Protein AF-C3YLD2-F1 (afdb_monomer_lite)

Sequence (282 aa):
MAHWKEAFVVLVLVLECRDISACPARCECTEDHVVNCGYQRLTSLPQNIPEDAVNLYLHHNNLQYVPRGAFRNLRRLEGLALTYNRVSQIEPGAFEGLTNLQSLYLGYNLLTNISADVFRGLSNLDFLVLNGNNPLTCNCELLWLRKLVDTAYFSLSSVESTYCTETDEMSEDLFVNMPLTNFTCKPPKILSHTVRLDIMEGDRAALRCEATGDPDPVVMWRTPHGDYITPQSSLKGIKLKESTLIIRRARLPDSGYYTCIAGNSGQNVTVWSYLNVTSWGN

Structure (mmCIF, N/CA/C/O backbone):
data_AF-C3YLD2-F1
#
_entry.id   AF-C3YLD2-F1
#
loop_
_atom_site.group_PDB
_atom_site.id
_atom_site.type_symbol
_atom_site.label_atom_id
_atom_site.label_alt_id
_atom_site.label_comp_id
_atom_site.label_asym_id
_atom_site.label_entity_id
_atom_site.label_seq_id
_atom_site.pdbx_PDB_ins_code
_atom_site.Cartn_x
_atom_site.Cartn_y
_atom_site.Cartn_z
_atom_site.occupancy
_atom_site.B_iso_or_equiv
_atom_site.auth_seq_id
_atom_site.auth_comp_id
_atom_site.auth_asym_id
_atom_site.auth_atom_id
_atom_site.pdbx_PDB_model_num
ATOM 1 N N . MET A 1 1 ? -0.659 -42.962 -79.043 1.00 35.44 1 MET A N 1
ATOM 2 C CA . MET A 1 1 ? 0.388 -42.038 -78.555 1.00 35.44 1 MET A CA 1
ATOM 3 C C . MET A 1 1 ? -0.300 -40.699 -78.313 1.00 35.44 1 MET A C 1
ATOM 5 O O . MET A 1 1 ? -0.546 -39.979 -79.261 1.00 35.44 1 MET A O 1
ATOM 9 N N . ALA A 1 2 ? -1.011 -40.514 -77.201 1.00 34.81 2 ALA A N 1
ATOM 10 C CA . ALA A 1 2 ? -0.487 -40.138 -75.885 1.00 34.81 2 ALA A CA 1
ATOM 11 C C . ALA A 1 2 ? 0.362 -38.854 -75.942 1.00 34.81 2 ALA A C 1
ATOM 13 O O . ALA A 1 2 ? 1.570 -38.932 -76.111 1.00 34.81 2 ALA A O 1
ATOM 14 N N . HIS A 1 3 ? -0.280 -37.698 -75.769 1.00 29.64 3 HIS A N 1
ATOM 15 C CA . HIS A 1 3 ? 0.375 -36.490 -75.270 1.00 29.64 3 HIS A CA 1
ATOM 16 C C . HIS A 1 3 ? -0.526 -35.885 -74.194 1.00 29.64 3 HIS A C 1
ATOM 18 O O . HIS A 1 3 ? -1.598 -35.352 -74.477 1.00 29.64 3 HIS A O 1
ATOM 24 N N . TRP A 1 4 ? -0.113 -36.080 -72.943 1.00 36.56 4 TRP A N 1
ATOM 25 C CA . TRP A 1 4 ? -0.715 -35.465 -71.770 1.00 36.56 4 TRP A CA 1
ATOM 26 C C . TRP A 1 4 ? -0.277 -34.004 -71.669 1.00 36.56 4 TRP A C 1
ATOM 28 O O . TRP A 1 4 ? 0.848 -33.646 -72.011 1.00 36.56 4 TRP A O 1
ATOM 38 N N . LYS A 1 5 ? -1.231 -33.182 -71.234 1.00 36.31 5 LYS A N 1
ATOM 39 C CA . LYS A 1 5 ? -1.111 -31.760 -70.923 1.00 36.31 5 LYS A CA 1
ATOM 40 C C . LYS A 1 5 ? -0.192 -31.565 -69.717 1.00 36.31 5 LYS A C 1
ATOM 42 O O . LYS A 1 5 ? -0.399 -32.230 -68.712 1.00 36.31 5 LYS A O 1
ATOM 47 N N . GLU A 1 6 ? 0.686 -30.574 -69.772 1.00 37.09 6 GLU A N 1
ATOM 48 C CA . GLU A 1 6 ? 1.296 -29.970 -68.584 1.00 37.09 6 GLU A CA 1
ATOM 49 C C . GLU A 1 6 ? 1.004 -28.469 -68.656 1.00 37.09 6 GLU A C 1
ATOM 51 O O . GLU A 1 6 ? 1.531 -27.740 -69.498 1.00 37.09 6 GLU A O 1
ATOM 56 N N . ALA A 1 7 ? 0.046 -28.036 -67.837 1.00 35.12 7 ALA A N 1
ATOM 57 C CA . ALA A 1 7 ? -0.243 -26.636 -67.598 1.00 35.12 7 ALA A CA 1
ATOM 58 C C . ALA A 1 7 ? 0.802 -26.119 -66.608 1.00 35.12 7 ALA A C 1
ATOM 60 O O . ALA A 1 7 ? 0.957 -26.678 -65.526 1.00 35.12 7 ALA A O 1
ATOM 61 N N . PHE A 1 8 ? 1.508 -25.054 -66.982 1.00 39.38 8 PHE A N 1
ATOM 62 C CA . PHE A 1 8 ? 2.413 -24.343 -66.090 1.00 39.38 8 PHE A CA 1
ATOM 63 C C . PHE A 1 8 ? 1.636 -23.846 -64.866 1.00 39.38 8 PHE A C 1
ATOM 65 O O . PHE A 1 8 ? 0.892 -22.868 -64.935 1.00 39.38 8 PHE A O 1
ATOM 72 N N . VAL A 1 9 ? 1.812 -24.530 -63.738 1.00 39.47 9 VAL A N 1
ATOM 73 C CA . VAL A 1 9 ? 1.469 -23.998 -62.423 1.00 39.47 9 VAL A CA 1
ATOM 74 C C . VAL A 1 9 ? 2.460 -22.872 -62.156 1.00 39.47 9 VAL A C 1
ATOM 76 O O . VAL A 1 9 ? 3.633 -23.111 -61.875 1.00 39.47 9 VAL A O 1
ATOM 79 N N . VAL A 1 10 ? 2.001 -21.628 -62.288 1.00 42.03 10 VAL A N 1
ATOM 80 C CA . VAL A 1 10 ? 2.701 -20.482 -61.712 1.00 42.03 10 VAL A CA 1
ATOM 81 C C . VAL A 1 10 ? 2.652 -20.687 -60.205 1.00 42.03 10 VAL A C 1
ATOM 83 O O . VAL A 1 10 ? 1.621 -20.478 -59.569 1.00 42.03 10 VAL A O 1
ATOM 86 N N . LEU A 1 11 ? 3.769 -21.149 -59.649 1.00 40.72 11 LEU A N 1
ATOM 87 C CA . LEU A 1 11 ? 4.028 -21.110 -58.222 1.00 40.72 11 LEU A CA 1
ATOM 88 C C . LEU A 1 11 ? 4.136 -19.624 -57.855 1.00 40.72 11 LEU A C 1
ATOM 90 O O . LEU A 1 11 ? 5.217 -19.037 -57.873 1.00 40.72 11 LEU A O 1
ATOM 94 N N . VAL A 1 12 ? 3.001 -18.974 -57.591 1.00 44.56 12 VAL A N 1
ATOM 95 C CA . VAL A 1 12 ? 3.021 -17.768 -56.770 1.00 44.56 12 VAL A CA 1
ATOM 96 C C . VAL A 1 12 ? 3.509 -18.275 -55.428 1.00 44.56 12 VAL A C 1
ATOM 98 O O . VAL A 1 12 ? 2.776 -18.958 -54.716 1.00 44.56 12 VAL A O 1
ATOM 101 N N . LEU A 1 13 ? 4.787 -18.027 -55.144 1.00 43.19 13 LEU A N 1
ATOM 102 C CA . LEU A 1 13 ? 5.305 -18.062 -53.792 1.00 43.19 13 LEU A CA 1
ATOM 103 C C . LEU A 1 13 ? 4.342 -17.197 -52.986 1.00 43.19 13 LEU A C 1
ATOM 105 O O . LEU A 1 13 ? 4.375 -15.969 -53.066 1.00 43.19 13 LEU A O 1
ATOM 109 N N . VAL A 1 14 ? 3.438 -17.847 -52.254 1.00 46.81 14 VAL A N 1
ATOM 110 C CA . VAL A 1 14 ? 2.936 -17.274 -51.022 1.00 46.81 14 VAL A CA 1
ATOM 111 C C . VAL A 1 14 ? 4.225 -17.023 -50.262 1.00 46.81 14 VAL A C 1
ATOM 113 O O . VAL A 1 14 ? 4.873 -17.962 -49.804 1.00 46.81 14 VAL A O 1
ATOM 116 N N . LEU A 1 15 ? 4.686 -15.772 -50.268 1.00 46.34 15 LEU A N 1
ATOM 117 C CA . LEU A 1 15 ? 5.541 -15.294 -49.206 1.00 46.34 15 LEU A CA 1
ATOM 118 C C . LEU A 1 15 ? 4.730 -15.603 -47.956 1.00 46.34 15 LEU A C 1
ATOM 120 O O . LEU A 1 15 ? 3.792 -14.883 -47.619 1.00 46.34 15 LEU A O 1
ATOM 124 N N . GLU A 1 16 ? 5.019 -16.753 -47.350 1.00 40.62 16 GLU A N 1
ATOM 125 C CA . GLU A 1 16 ? 4.777 -16.976 -45.944 1.00 40.62 16 GLU A CA 1
ATOM 126 C C . GLU A 1 16 ? 5.396 -15.753 -45.291 1.00 40.62 16 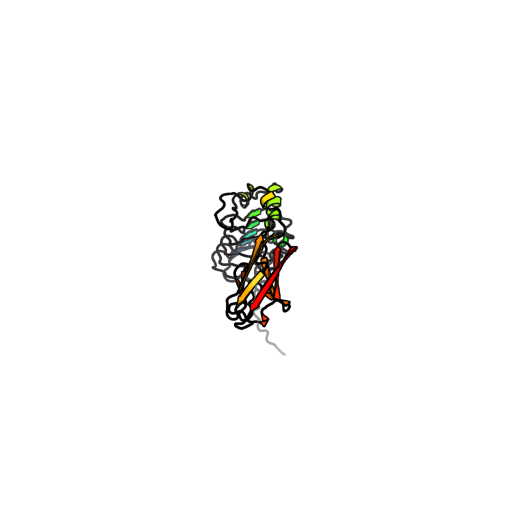GLU A C 1
ATOM 128 O O . GLU A 1 16 ? 6.619 -15.590 -45.254 1.00 40.62 16 GLU A O 1
ATOM 133 N N . CYS A 1 17 ? 4.533 -14.818 -44.908 1.00 48.22 17 CYS A N 1
ATOM 134 C CA . CYS A 1 17 ? 4.918 -13.738 -44.040 1.00 48.22 17 CYS A CA 1
ATOM 135 C C . CYS A 1 17 ? 5.340 -14.459 -42.762 1.00 48.22 17 CYS A C 1
ATOM 137 O O . CYS A 1 17 ? 4.492 -14.875 -41.977 1.00 48.22 17 CYS A O 1
ATOM 139 N N . ARG A 1 18 ? 6.640 -14.756 -42.639 1.00 42.28 18 ARG A N 1
ATOM 140 C CA . ARG A 1 18 ? 7.237 -15.216 -41.391 1.00 42.28 18 ARG A CA 1
ATOM 141 C C . ARG A 1 18 ? 6.773 -14.224 -40.342 1.00 42.28 18 ARG A C 1
ATOM 143 O O . ARG A 1 18 ? 7.039 -13.037 -40.513 1.00 42.28 18 ARG A O 1
ATOM 150 N N . ASP A 1 19 ? 6.045 -14.731 -39.349 1.00 49.53 19 ASP A N 1
ATOM 151 C CA . ASP A 1 19 ? 5.492 -13.994 -38.217 1.00 49.53 19 ASP A CA 1
ATOM 152 C C . ASP A 1 19 ? 6.464 -12.903 -37.751 1.00 49.53 19 ASP A C 1
ATOM 154 O O . ASP A 1 19 ? 7.398 -13.153 -36.990 1.00 49.53 19 ASP A O 1
ATOM 158 N N . ILE A 1 20 ? 6.231 -11.671 -38.206 1.00 51.75 20 ILE A N 1
ATOM 159 C CA . ILE A 1 20 ? 6.555 -10.505 -37.397 1.00 51.75 20 ILE A CA 1
ATOM 160 C C . ILE A 1 20 ? 5.590 -10.647 -36.231 1.00 51.75 20 ILE A C 1
ATOM 162 O O . ILE A 1 20 ? 4.379 -10.595 -36.450 1.00 51.75 20 ILE A O 1
ATOM 166 N N . SER A 1 21 ? 6.119 -10.919 -35.037 1.00 63.00 21 SER A N 1
ATOM 167 C CA . SER A 1 21 ? 5.365 -10.947 -33.785 1.00 63.00 21 SER A CA 1
ATOM 168 C C . SER A 1 21 ? 4.340 -9.814 -33.813 1.00 63.00 21 SER A C 1
ATOM 170 O O . SER A 1 21 ? 4.700 -8.637 -33.844 1.00 63.00 21 SER A O 1
ATOM 172 N N . ALA A 1 22 ? 3.061 -10.174 -33.961 1.00 81.06 22 ALA A N 1
ATOM 173 C CA . ALA A 1 22 ? 2.036 -9.204 -34.317 1.00 81.06 22 ALA A CA 1
ATOM 174 C C . ALA A 1 22 ? 2.009 -8.095 -33.260 1.00 81.06 22 ALA A C 1
ATOM 176 O O . ALA A 1 22 ? 1.681 -8.352 -32.101 1.00 81.06 22 ALA A O 1
ATOM 177 N N . CYS A 1 23 ? 2.388 -6.878 -33.660 1.00 91.00 23 CYS A N 1
ATOM 178 C CA . CYS A 1 23 ? 2.467 -5.748 -32.746 1.00 91.00 23 CYS A CA 1
ATOM 179 C C . CYS A 1 23 ? 1.094 -5.514 -32.090 1.00 91.00 23 CYS A C 1
ATOM 181 O O . CYS A 1 23 ? 0.073 -5.592 -32.790 1.00 91.00 23 CYS A O 1
ATOM 183 N N . PRO A 1 24 ? 1.023 -5.224 -30.777 1.00 94.12 24 PRO A N 1
ATOM 184 C CA . PRO A 1 24 ? -0.255 -5.041 -30.116 1.00 94.12 24 PRO A CA 1
ATOM 185 C C . PRO A 1 24 ? -1.081 -3.927 -30.755 1.00 94.12 24 PRO A C 1
ATOM 187 O O . PRO A 1 24 ? -0.561 -2.905 -31.208 1.00 94.12 24 PRO A O 1
ATOM 190 N N . ALA A 1 25 ? -2.402 -4.091 -30.738 1.00 89.94 25 ALA A N 1
ATOM 191 C CA . ALA A 1 25 ? -3.301 -3.061 -31.235 1.00 89.94 25 ALA A CA 1
ATOM 192 C C . ALA A 1 25 ? -3.073 -1.739 -30.480 1.00 89.94 25 ALA A C 1
ATOM 194 O O . ALA A 1 25 ? -3.081 -1.720 -29.249 1.00 89.94 25 ALA A O 1
ATOM 195 N N . ARG A 1 26 ? -2.955 -0.635 -31.233 1.00 91.25 26 ARG A N 1
ATOM 196 C CA . ARG A 1 26 ? -2.636 0.724 -30.742 1.00 91.25 26 ARG A CA 1
ATOM 197 C C . ARG A 1 26 ? -1.188 0.931 -30.299 1.00 91.25 26 ARG A C 1
ATOM 199 O O . ARG A 1 26 ? -0.887 1.994 -29.775 1.00 91.25 26 ARG A O 1
ATOM 206 N N . CYS A 1 27 ? -0.306 -0.035 -30.514 1.00 95.81 27 CYS A N 1
ATOM 207 C CA . CYS A 1 27 ? 1.116 0.131 -30.260 1.00 95.81 27 CYS A CA 1
ATOM 208 C C . CYS A 1 27 ? 1.899 0.234 -31.568 1.00 95.81 27 CYS A C 1
ATOM 210 O O . CYS A 1 27 ? 1.434 -0.173 -32.632 1.00 95.81 27 CYS A O 1
ATOM 212 N N . GLU A 1 28 ? 3.098 0.784 -31.459 1.00 95.44 28 GLU A N 1
ATOM 213 C CA . GLU A 1 28 ? 4.096 0.845 -32.515 1.00 95.44 28 GLU A CA 1
ATOM 214 C C . GLU A 1 28 ? 5.288 -0.018 -32.105 1.00 95.44 28 GLU A C 1
ATOM 216 O O . GLU A 1 28 ? 5.783 0.101 -30.983 1.00 95.44 28 GLU A O 1
ATOM 221 N N . CYS A 1 29 ? 5.725 -0.905 -32.995 1.00 95.25 29 CYS A N 1
ATOM 222 C CA . CYS A 1 29 ? 6.845 -1.806 -32.754 1.00 95.25 29 CYS A CA 1
ATOM 223 C C . CYS A 1 29 ? 7.955 -1.513 -33.761 1.00 95.25 29 CYS A C 1
ATOM 225 O O . CYS A 1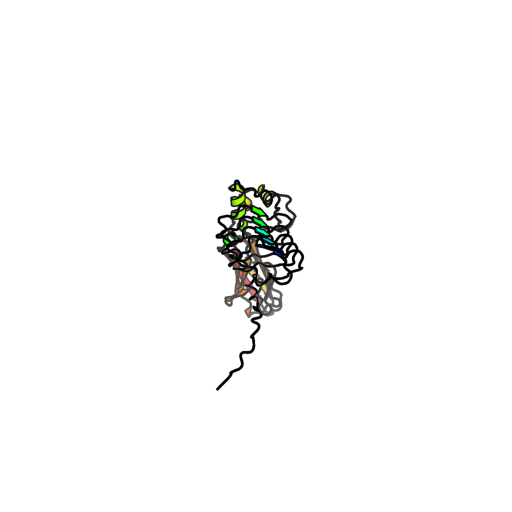 29 ? 7.674 -1.362 -34.951 1.00 95.25 29 CYS A O 1
ATOM 227 N N . THR A 1 30 ? 9.198 -1.437 -33.292 1.00 93.88 30 THR A N 1
ATOM 228 C CA . THR A 1 30 ? 10.371 -1.169 -34.136 1.00 93.88 30 THR A CA 1
ATOM 229 C C . THR A 1 30 ? 11.226 -2.421 -34.329 1.00 93.88 30 THR A C 1
ATOM 231 O O . THR A 1 30 ? 11.103 -3.393 -33.583 1.00 93.88 30 THR A O 1
ATOM 234 N N . GLU A 1 31 ? 12.122 -2.388 -35.319 1.00 88.81 31 GLU A N 1
ATOM 235 C CA . GLU A 1 31 ? 13.092 -3.467 -35.571 1.00 88.81 31 GLU A CA 1
ATOM 236 C C . GLU A 1 31 ? 14.066 -3.671 -34.397 1.00 88.81 31 GLU A C 1
ATOM 238 O O . GLU A 1 31 ? 14.512 -4.789 -34.159 1.00 88.81 31 GLU A O 1
ATOM 243 N N . ASP A 1 32 ? 14.313 -2.627 -33.600 1.00 92.44 32 ASP A N 1
ATOM 244 C CA . ASP A 1 32 ? 15.141 -2.674 -32.385 1.00 92.44 32 ASP A CA 1
ATOM 245 C C . ASP A 1 32 ? 14.400 -3.265 -31.166 1.00 92.44 32 ASP A C 1
ATOM 247 O O . ASP A 1 32 ? 14.795 -3.053 -30.017 1.00 92.44 32 ASP A O 1
ATOM 251 N N . HIS A 1 33 ? 13.298 -3.987 -31.396 1.00 94.81 33 HIS A N 1
ATOM 252 C CA . HIS A 1 33 ? 12.477 -4.627 -30.365 1.00 94.81 33 HIS A CA 1
ATOM 253 C C . HIS A 1 33 ? 11.924 -3.645 -29.313 1.00 94.81 33 HIS A C 1
ATOM 255 O O . HIS A 1 33 ? 11.730 -3.996 -28.142 1.00 94.81 33 HIS A O 1
ATOM 261 N N . VAL A 1 34 ? 11.661 -2.401 -29.721 1.00 97.06 34 VAL A N 1
ATOM 262 C CA . VAL A 1 34 ? 10.963 -1.405 -28.901 1.00 97.06 34 VAL A CA 1
ATOM 263 C C . VAL A 1 34 ? 9.468 -1.511 -29.167 1.00 97.06 34 VAL A C 1
ATOM 265 O O . VAL A 1 34 ? 9.040 -1.489 -30.317 1.00 97.06 34 VAL A O 1
ATOM 268 N N . VAL A 1 35 ? 8.670 -1.578 -28.102 1.00 97.56 35 VAL A N 1
ATOM 269 C CA . VAL A 1 35 ? 7.206 -1.588 -28.157 1.00 97.56 35 VAL A CA 1
ATOM 270 C C . VAL A 1 35 ? 6.683 -0.324 -27.483 1.00 97.56 35 VAL A C 1
ATOM 272 O O . VAL A 1 35 ? 6.726 -0.186 -26.259 1.00 97.56 35 VAL A O 1
ATOM 275 N N . ASN A 1 36 ? 6.176 0.614 -28.281 1.00 98.00 36 ASN A N 1
ATOM 276 C CA . ASN A 1 36 ? 5.618 1.869 -27.804 1.00 98.00 36 ASN A CA 1
ATOM 277 C C . ASN A 1 36 ? 4.086 1.853 -27.819 1.00 98.00 36 ASN A C 1
ATOM 279 O O . ASN A 1 36 ? 3.448 1.882 -28.866 1.00 98.00 36 ASN A O 1
ATOM 283 N N . CYS A 1 37 ? 3.499 1.854 -26.630 1.00 97.62 37 CYS A N 1
ATOM 284 C CA . CYS A 1 37 ? 2.064 1.900 -26.370 1.00 97.62 37 CYS A CA 1
ATOM 285 C C . CYS A 1 37 ? 1.673 3.170 -25.585 1.00 97.62 37 CYS A C 1
ATOM 287 O O . CYS A 1 37 ? 0.654 3.188 -24.883 1.00 97.62 37 CYS A O 1
ATOM 289 N N . GLY A 1 38 ? 2.499 4.219 -25.634 1.00 97.62 38 GLY A N 1
ATOM 290 C CA . GLY A 1 38 ? 2.275 5.464 -24.905 1.00 97.62 38 GLY A CA 1
ATOM 291 C C . GLY A 1 38 ? 1.134 6.310 -25.479 1.00 97.62 38 GLY A C 1
ATOM 292 O O . GLY A 1 38 ? 0.861 6.271 -26.677 1.00 97.62 38 GLY A O 1
ATOM 293 N N . TYR A 1 39 ? 0.466 7.096 -24.626 1.00 97.94 39 TYR A N 1
ATOM 294 C CA . TYR A 1 39 ? -0.603 8.039 -25.017 1.00 97.94 39 TYR A CA 1
ATOM 295 C C . TYR A 1 39 ? -1.849 7.407 -25.675 1.00 97.94 39 TYR A C 1
ATOM 297 O O . TYR A 1 39 ? -2.639 8.091 -26.328 1.00 97.94 39 TYR A O 1
ATOM 305 N N . GLN A 1 40 ? -2.089 6.114 -25.455 1.00 97.25 40 GLN A N 1
ATOM 306 C CA . GLN A 1 40 ? -3.162 5.347 -26.107 1.00 97.25 40 GLN A CA 1
ATOM 307 C C . GLN A 1 40 ? -4.472 5.279 -25.303 1.00 97.25 40 GLN A C 1
ATOM 309 O O . GLN A 1 40 ? -5.432 4.612 -25.708 1.00 97.25 40 GLN A O 1
ATOM 314 N N . ARG A 1 41 ? -4.531 5.971 -24.154 1.00 97.12 41 ARG A N 1
ATOM 315 C CA . ARG A 1 41 ? -5.658 5.963 -23.197 1.00 97.12 41 ARG A CA 1
ATOM 316 C C . ARG A 1 41 ? -6.023 4.553 -22.714 1.00 97.12 41 ARG A C 1
ATOM 318 O O . ARG A 1 41 ? -7.190 4.287 -22.420 1.00 97.12 41 ARG A O 1
ATOM 325 N N . LEU A 1 42 ? -5.045 3.652 -22.649 1.00 97.31 42 LEU A N 1
ATOM 326 C CA . LEU A 1 42 ? -5.255 2.261 -22.249 1.00 97.31 42 LEU A CA 1
ATOM 327 C C . LEU A 1 42 ? -5.735 2.183 -20.801 1.00 97.31 42 LEU A C 1
ATOM 329 O O . LEU A 1 42 ? -5.174 2.832 -19.925 1.00 97.31 42 LEU A O 1
ATOM 333 N N . THR A 1 43 ? -6.759 1.372 -20.550 1.00 96.94 43 THR A N 1
ATOM 334 C CA . THR A 1 43 ? -7.265 1.061 -19.201 1.00 96.94 43 THR A CA 1
ATOM 335 C C . THR A 1 43 ? -6.827 -0.321 -18.714 1.00 96.94 43 THR A C 1
ATOM 337 O O . THR A 1 43 ? -7.001 -0.643 -17.542 1.00 96.94 43 THR A O 1
ATOM 340 N N . SER A 1 44 ? -6.243 -1.126 -19.603 1.00 96.31 44 SER A N 1
ATOM 341 C CA . SER A 1 44 ? -5.671 -2.446 -19.338 1.00 96.31 44 SER A CA 1
ATOM 342 C C . SER A 1 44 ? -4.389 -2.634 -20.148 1.00 96.31 44 SER A C 1
ATOM 344 O O . SER A 1 44 ? -4.193 -1.962 -21.163 1.00 96.31 44 SER A O 1
ATOM 346 N N . LEU A 1 45 ? -3.533 -3.563 -19.721 1.00 96.12 45 LEU A N 1
ATOM 347 C CA . LEU A 1 45 ? -2.322 -3.916 -20.463 1.00 96.12 45 LEU A CA 1
ATOM 348 C C . LEU A 1 45 ? -2.672 -4.437 -21.873 1.00 96.12 45 LEU A C 1
ATOM 350 O O . LEU A 1 45 ? -3.672 -5.150 -22.020 1.00 96.12 45 LEU A O 1
ATOM 354 N N . PRO A 1 46 ? -1.887 -4.083 -22.907 1.00 94.19 46 PRO A N 1
ATOM 355 C CA . PRO A 1 46 ? -2.099 -4.587 -24.257 1.00 94.19 46 PRO A CA 1
ATOM 356 C C . PRO A 1 46 ? -1.799 -6.090 -24.327 1.00 94.19 46 PRO A C 1
ATOM 358 O O . PRO A 1 46 ? -0.905 -6.595 -23.651 1.00 94.19 46 PRO A O 1
ATOM 361 N N . GLN A 1 47 ? -2.563 -6.813 -25.146 1.00 91.00 47 GLN A N 1
ATOM 362 C CA . GLN A 1 47 ? -2.341 -8.239 -25.396 1.00 91.00 47 GLN A CA 1
ATOM 363 C C . GLN A 1 47 ? -1.302 -8.440 -26.503 1.00 91.00 47 GLN A C 1
ATOM 365 O O . GLN A 1 47 ? -1.119 -7.559 -27.339 1.00 91.00 47 GLN A O 1
ATOM 370 N N . ASN A 1 48 ? -0.681 -9.621 -26.538 1.00 90.44 48 ASN A N 1
ATOM 371 C CA . ASN A 1 48 ? 0.269 -10.033 -27.581 1.00 90.44 48 ASN A CA 1
ATOM 372 C C . ASN A 1 48 ? 1.511 -9.135 -27.686 1.00 90.44 48 ASN A C 1
ATOM 374 O O . ASN A 1 48 ? 1.973 -8.829 -28.780 1.00 90.44 48 ASN A O 1
ATOM 378 N N . ILE A 1 49 ? 2.058 -8.700 -26.548 1.00 94.31 49 ILE A N 1
ATOM 379 C CA . ILE A 1 49 ? 3.357 -8.019 -26.531 1.00 94.31 49 ILE A CA 1
ATOM 380 C C . ILE A 1 49 ? 4.426 -9.019 -27.015 1.00 94.31 49 ILE A C 1
ATOM 382 O O . ILE A 1 49 ? 4.485 -10.119 -26.459 1.00 94.31 49 ILE A O 1
ATOM 386 N N . PRO A 1 50 ? 5.254 -8.670 -28.018 1.00 94.56 50 PRO A N 1
ATOM 387 C CA . PRO A 1 50 ? 6.332 -9.527 -28.501 1.00 94.56 50 PRO A CA 1
ATOM 388 C C . PRO A 1 50 ? 7.268 -9.986 -27.373 1.00 94.56 50 PRO A C 1
ATOM 390 O O . PRO A 1 50 ? 7.752 -9.165 -26.597 1.00 94.56 50 PRO A O 1
ATOM 393 N N . GLU A 1 51 ? 7.530 -11.294 -27.264 1.00 94.31 51 GLU A N 1
ATOM 394 C CA . GLU A 1 51 ? 8.362 -11.864 -26.183 1.00 94.31 51 GLU A CA 1
ATOM 395 C C . GLU A 1 51 ? 9.841 -11.456 -26.271 1.00 94.31 51 GLU A C 1
ATOM 397 O O . GLU A 1 51 ? 10.579 -11.522 -25.284 1.00 94.31 51 GLU A O 1
ATOM 402 N N . ASP A 1 52 ? 10.274 -11.026 -27.454 1.00 94.50 52 ASP A N 1
ATOM 403 C CA . ASP A 1 52 ? 11.608 -10.518 -27.742 1.00 94.50 52 ASP A CA 1
ATOM 404 C C . ASP A 1 52 ? 11.773 -9.018 -27.461 1.00 94.50 52 ASP A C 1
ATOM 406 O O . ASP A 1 52 ? 12.879 -8.508 -27.634 1.00 94.50 52 ASP A O 1
ATOM 410 N N . ALA A 1 53 ? 10.718 -8.335 -26.996 1.00 96.75 53 ALA A N 1
ATOM 411 C CA . ALA A 1 53 ? 10.760 -6.922 -26.640 1.00 96.75 53 ALA A CA 1
ATOM 412 C C . ALA A 1 53 ? 11.874 -6.615 -25.624 1.00 96.75 53 ALA A C 1
ATOM 414 O O . ALA A 1 53 ? 11.990 -7.263 -24.580 1.00 96.75 53 ALA A O 1
ATOM 415 N N . VAL A 1 54 ? 12.655 -5.577 -25.927 1.00 98.00 54 VAL A N 1
ATOM 416 C CA . VAL A 1 54 ? 13.741 -5.062 -25.079 1.00 98.00 54 VAL A CA 1
ATOM 417 C C . VAL A 1 54 ? 13.268 -3.846 -24.285 1.00 98.00 54 VAL A C 1
ATOM 419 O O . VAL A 1 54 ? 13.559 -3.733 -23.096 1.00 98.00 54 VAL A O 1
ATOM 422 N N . ASN A 1 55 ? 12.471 -2.970 -24.903 1.00 98.56 55 ASN A N 1
ATOM 423 C CA . ASN A 1 55 ? 11.893 -1.799 -24.244 1.00 98.56 55 ASN A CA 1
ATOM 424 C C . ASN A 1 55 ? 10.380 -1.754 -24.439 1.00 98.56 55 ASN A C 1
ATOM 426 O O . ASN A 1 55 ? 9.896 -1.819 -25.568 1.00 98.56 55 ASN A O 1
ATOM 430 N N . LEU A 1 56 ? 9.639 -1.593 -23.344 1.00 98.50 56 LEU A N 1
ATOM 431 C CA . LEU A 1 56 ? 8.184 -1.481 -23.352 1.00 98.50 56 LEU A CA 1
ATOM 432 C C . LEU A 1 56 ? 7.748 -0.155 -22.730 1.00 98.50 56 LEU A C 1
ATOM 434 O O . LEU A 1 56 ? 7.932 0.096 -21.535 1.00 98.50 56 LEU A O 1
ATOM 438 N N . TYR A 1 57 ? 7.110 0.681 -23.541 1.00 98.62 57 TYR A N 1
ATOM 439 C CA . TYR A 1 57 ? 6.615 1.984 -23.127 1.00 98.62 57 TYR A CA 1
ATOM 440 C C . TYR A 1 57 ? 5.090 1.976 -23.009 1.00 98.62 57 TYR A C 1
ATOM 442 O O . TYR A 1 57 ? 4.373 1.918 -23.999 1.00 98.62 57 TYR A O 1
ATOM 450 N N . LEU A 1 58 ? 4.587 2.073 -21.781 1.00 98.38 58 LEU A N 1
ATOM 451 C CA . LEU A 1 58 ? 3.162 2.136 -21.433 1.00 98.38 58 LEU A CA 1
ATOM 452 C C . LEU A 1 58 ? 2.791 3.473 -20.765 1.00 98.38 58 LEU A C 1
ATOM 454 O O . LEU A 1 58 ? 1.754 3.577 -20.104 1.00 98.38 58 LEU A O 1
ATOM 458 N N . HIS A 1 59 ? 3.627 4.498 -20.926 1.00 98.31 59 HIS A N 1
ATOM 459 C CA . HIS A 1 59 ? 3.474 5.792 -20.266 1.00 98.31 59 HIS A CA 1
ATOM 460 C C . HIS A 1 59 ? 2.257 6.595 -20.758 1.00 98.31 59 HIS A C 1
ATOM 462 O O . HIS A 1 59 ? 1.780 6.405 -21.877 1.00 98.31 59 HIS A O 1
ATOM 468 N N . HIS A 1 60 ? 1.776 7.537 -19.944 1.00 98.44 60 HIS A N 1
ATOM 469 C CA . HIS A 1 60 ? 0.654 8.424 -20.292 1.00 98.44 60 HIS A CA 1
ATOM 470 C C . HIS A 1 60 ? -0.620 7.659 -20.707 1.00 98.44 60 HIS A C 1
ATOM 472 O O . HIS A 1 60 ? -1.248 7.941 -21.731 1.00 98.44 60 HIS A O 1
ATOM 478 N N . ASN A 1 61 ? -1.009 6.675 -19.897 1.00 98.56 61 ASN A N 1
ATOM 479 C CA . ASN A 1 61 ? -2.224 5.876 -20.069 1.00 98.56 61 ASN A CA 1
ATOM 480 C C . ASN A 1 61 ? -3.117 5.968 -18.809 1.00 98.56 61 ASN A C 1
ATOM 482 O O . ASN A 1 61 ? -2.914 6.808 -17.937 1.00 98.56 61 ASN A O 1
ATOM 486 N N . ASN A 1 62 ? -4.167 5.147 -18.730 1.00 98.06 62 ASN A N 1
ATOM 487 C CA . ASN A 1 62 ? -5.131 5.111 -17.624 1.00 98.06 62 ASN A CA 1
ATOM 488 C C . ASN A 1 62 ? -5.101 3.760 -16.886 1.00 98.06 62 ASN A C 1
ATOM 490 O O . ASN A 1 62 ? -6.137 3.304 -16.390 1.00 98.06 62 ASN A O 1
ATOM 494 N N . LEU A 1 63 ? -3.944 3.094 -16.845 1.00 98.06 63 LEU A N 1
ATOM 495 C CA . LEU A 1 63 ? -3.784 1.816 -16.151 1.00 98.06 63 LEU A CA 1
ATOM 496 C C . LEU A 1 63 ? -3.953 2.021 -14.644 1.00 98.06 63 LEU A C 1
ATOM 498 O O . LEU A 1 63 ? -3.379 2.956 -14.095 1.00 98.06 63 LEU A O 1
ATOM 502 N N . GLN A 1 64 ? -4.734 1.159 -13.989 1.00 97.31 64 GLN A N 1
ATOM 503 C CA . GLN A 1 64 ? -5.040 1.265 -12.551 1.00 97.31 64 GLN A CA 1
ATOM 504 C C . GLN A 1 64 ? -4.371 0.182 -11.702 1.00 97.31 64 GLN A C 1
ATOM 506 O O . GLN A 1 64 ? -4.101 0.397 -10.524 1.00 97.31 64 GLN A O 1
ATOM 511 N N . TYR A 1 65 ? -4.090 -0.974 -12.296 1.00 96.81 65 TYR A N 1
ATOM 512 C CA . TYR A 1 65 ? -3.498 -2.111 -11.608 1.00 96.81 65 TYR A CA 1
ATOM 513 C C . TYR A 1 65 ? -2.530 -2.842 -12.536 1.00 96.81 65 TYR A C 1
ATOM 515 O O . TYR A 1 65 ? -2.732 -2.871 -13.754 1.00 96.81 65 TYR A O 1
ATOM 523 N N . VAL A 1 66 ? -1.496 -3.452 -11.959 1.00 97.38 66 VAL A N 1
ATOM 524 C CA . VAL A 1 66 ? -0.600 -4.374 -12.668 1.00 97.38 66 VAL A CA 1
ATOM 525 C C . VAL A 1 66 ? -0.749 -5.762 -12.037 1.00 97.38 66 VAL A C 1
ATOM 527 O O . VAL A 1 66 ? -0.340 -5.946 -10.887 1.00 97.38 66 VAL A O 1
ATOM 530 N N . PRO A 1 67 ? -1.368 -6.726 -12.744 1.00 96.69 67 PRO A N 1
ATOM 531 C CA . PRO A 1 67 ? -1.654 -8.043 -12.187 1.00 96.69 67 PRO A CA 1
ATOM 532 C C . PRO A 1 67 ? -0.401 -8.920 -12.111 1.00 96.69 67 PRO A C 1
ATOM 534 O O . PRO A 1 67 ? 0.592 -8.697 -12.811 1.00 96.69 67 PRO A O 1
ATOM 537 N N . ARG A 1 68 ? -0.465 -9.977 -11.299 1.00 96.19 68 ARG A N 1
ATOM 538 C CA . ARG A 1 68 ? 0.587 -10.989 -11.213 1.00 96.19 68 ARG A CA 1
ATOM 539 C C . ARG A 1 68 ? 0.885 -11.598 -12.586 1.00 96.19 68 ARG A C 1
ATOM 541 O O . ARG A 1 68 ? -0.020 -11.974 -13.325 1.00 96.19 68 ARG A O 1
ATOM 548 N N . GLY A 1 69 ? 2.171 -11.741 -12.907 1.00 93.88 69 GLY A N 1
ATOM 549 C CA . GLY A 1 69 ? 2.623 -12.324 -14.169 1.00 93.88 69 GLY A CA 1
ATOM 550 C C . GLY A 1 69 ? 2.324 -11.479 -15.412 1.00 93.88 69 GLY A C 1
ATOM 551 O O . GLY A 1 69 ? 2.454 -12.004 -16.516 1.00 93.88 69 GLY A O 1
ATOM 552 N N . ALA A 1 70 ? 1.963 -10.199 -15.251 1.00 96.00 70 ALA A N 1
ATOM 553 C CA . ALA A 1 70 ? 1.662 -9.260 -16.336 1.00 96.00 70 ALA A CA 1
ATOM 554 C C . ALA A 1 70 ? 2.690 -9.269 -17.478 1.00 96.00 70 ALA A C 1
ATOM 556 O O . ALA A 1 70 ? 2.320 -9.134 -18.641 1.00 96.00 70 ALA A O 1
ATOM 557 N N . PHE A 1 71 ? 3.969 -9.446 -17.142 1.00 95.94 71 PHE A N 1
ATOM 558 C CA . PHE A 1 71 ? 5.081 -9.370 -18.090 1.00 95.94 71 PHE A CA 1
ATOM 559 C C . PHE A 1 71 ? 5.933 -10.647 -18.119 1.00 95.94 71 PHE A C 1
ATOM 561 O O . PHE A 1 71 ? 7.067 -10.629 -18.586 1.00 95.94 71 PHE A O 1
ATOM 568 N N . ARG A 1 72 ? 5.402 -11.775 -17.625 1.00 93.25 72 ARG A N 1
ATOM 569 C CA . ARG A 1 72 ? 6.187 -12.981 -17.299 1.00 93.25 72 ARG A CA 1
ATOM 570 C C . ARG A 1 72 ? 7.024 -13.556 -18.445 1.00 93.25 72 ARG A C 1
ATOM 572 O O . ARG A 1 72 ? 8.063 -14.175 -18.203 1.00 93.25 72 ARG A O 1
ATOM 579 N N . ASN A 1 73 ? 6.568 -13.372 -19.680 1.00 92.75 73 ASN A N 1
ATOM 580 C CA . ASN A 1 73 ? 7.233 -13.911 -20.862 1.00 92.75 73 ASN A CA 1
ATOM 581 C C . ASN A 1 73 ? 8.284 -12.962 -21.459 1.00 92.75 73 ASN A C 1
ATOM 583 O O . ASN A 1 73 ? 9.096 -13.407 -22.264 1.00 92.75 73 ASN A O 1
ATOM 587 N N . LEU A 1 74 ? 8.336 -11.693 -21.038 1.00 95.81 74 LEU A N 1
ATOM 588 C CA . LEU A 1 74 ? 9.232 -10.674 -21.599 1.00 95.81 74 LEU A CA 1
ATOM 589 C C . LEU A 1 74 ? 10.640 -10.767 -20.986 1.00 95.81 74 LEU A C 1
ATOM 591 O O . LEU A 1 74 ? 11.156 -9.830 -20.387 1.00 95.81 74 LEU A O 1
ATOM 595 N N . ARG A 1 75 ? 11.280 -11.934 -21.088 1.00 94.81 75 ARG A N 1
ATOM 596 C CA . ARG A 1 75 ? 12.548 -12.229 -20.389 1.00 94.81 75 ARG A CA 1
ATOM 597 C C . ARG A 1 75 ? 13.736 -11.406 -20.889 1.00 94.81 75 ARG A C 1
ATOM 599 O O . ARG A 1 75 ? 14.755 -11.339 -20.206 1.00 94.81 75 ARG A O 1
ATOM 606 N N . ARG A 1 76 ? 13.633 -10.822 -22.086 1.00 96.69 76 ARG A N 1
ATOM 607 C CA . ARG A 1 76 ? 14.645 -9.932 -22.680 1.00 96.69 76 ARG A CA 1
ATOM 608 C C . ARG A 1 76 ? 14.432 -8.461 -22.327 1.00 96.69 76 ARG A C 1
ATOM 610 O O . ARG A 1 76 ? 15.255 -7.647 -22.718 1.00 96.69 76 ARG A O 1
ATOM 617 N N . LEU A 1 77 ? 13.356 -8.134 -21.613 1.00 98.12 77 LEU A N 1
ATOM 618 C CA . LEU A 1 77 ? 13.010 -6.756 -21.309 1.00 98.12 77 LEU A CA 1
ATOM 619 C C . LEU A 1 77 ? 14.067 -6.131 -20.394 1.00 98.12 77 LEU A C 1
ATOM 621 O O . LEU A 1 77 ? 14.336 -6.650 -19.313 1.00 98.12 77 LEU A O 1
ATOM 625 N N . GLU A 1 78 ? 14.619 -5.007 -20.834 1.00 98.12 78 GLU A N 1
ATOM 626 C CA . GLU A 1 78 ? 15.613 -4.199 -20.125 1.00 98.12 78 GLU A CA 1
ATOM 627 C C . GLU A 1 78 ? 14.977 -2.915 -19.576 1.00 98.12 78 GLU A C 1
ATOM 629 O O . GLU A 1 78 ? 15.298 -2.492 -18.464 1.00 98.12 78 GLU A O 1
ATOM 634 N N . GLY A 1 79 ? 14.021 -2.330 -20.307 1.00 98.19 79 GLY A N 1
ATOM 635 C CA . GLY A 1 79 ? 13.320 -1.107 -19.914 1.00 98.19 79 GLY A CA 1
ATOM 636 C C . GLY A 1 79 ? 11.799 -1.255 -19.894 1.00 98.19 79 GLY A C 1
ATOM 637 O O . GLY A 1 79 ? 11.185 -1.678 -20.875 1.00 98.19 79 GLY A O 1
ATOM 638 N N . LEU A 1 80 ? 11.169 -0.838 -18.792 1.00 98.38 80 LEU A N 1
ATOM 639 C CA . LEU A 1 80 ? 9.713 -0.789 -18.645 1.00 98.38 80 LEU A CA 1
ATOM 640 C C . LEU A 1 80 ? 9.265 0.574 -18.114 1.00 98.38 80 LEU A C 1
ATOM 642 O O . LEU A 1 80 ? 9.573 0.937 -16.977 1.00 98.38 80 LEU A O 1
ATOM 646 N N . ALA A 1 81 ? 8.486 1.314 -18.908 1.00 98.31 81 ALA A N 1
ATOM 647 C CA . ALA A 1 81 ? 7.934 2.600 -18.490 1.00 98.31 81 ALA A CA 1
ATOM 648 C C . ALA A 1 81 ? 6.420 2.550 -18.278 1.00 98.31 81 ALA A C 1
ATOM 650 O O . ALA A 1 81 ? 5.655 2.364 -19.221 1.00 98.31 81 ALA A O 1
ATOM 651 N N . LEU A 1 82 ? 5.991 2.807 -17.047 1.00 97.81 82 LEU A N 1
ATOM 652 C CA . LEU A 1 82 ? 4.595 2.915 -16.614 1.00 97.81 82 LEU A CA 1
ATOM 653 C C . LEU A 1 82 ? 4.278 4.318 -16.063 1.00 97.81 82 LEU A C 1
ATOM 655 O O . LEU A 1 82 ? 3.242 4.517 -15.427 1.00 97.81 82 LEU A O 1
ATOM 659 N N . THR A 1 83 ? 5.145 5.302 -16.313 1.00 96.38 83 THR A N 1
ATOM 660 C CA . THR A 1 83 ? 4.999 6.679 -15.824 1.00 96.38 83 THR A CA 1
ATOM 661 C C . THR A 1 83 ? 3.708 7.338 -16.314 1.00 96.38 83 THR A C 1
ATOM 663 O O . THR A 1 83 ? 3.267 7.072 -17.433 1.00 96.38 83 THR A O 1
ATOM 666 N N . TYR A 1 84 ? 3.122 8.240 -15.525 1.00 96.88 84 TYR A N 1
ATOM 667 C CA . TYR A 1 84 ? 1.888 8.958 -15.884 1.00 96.88 84 TYR A CA 1
ATOM 668 C C . TYR A 1 84 ? 0.728 8.000 -16.184 1.00 96.88 84 TYR A C 1
ATOM 670 O O . TYR A 1 84 ? 0.079 8.076 -17.228 1.00 96.88 84 TYR A O 1
ATOM 678 N N . ASN A 1 85 ? 0.491 7.070 -15.267 1.00 98.06 85 ASN A N 1
ATOM 679 C CA . ASN A 1 85 ? -0.695 6.223 -15.256 1.00 98.06 85 ASN A CA 1
ATOM 680 C C . ASN A 1 85 ? -1.523 6.527 -13.998 1.00 98.06 85 ASN A C 1
ATOM 682 O O . ASN A 1 85 ? -1.404 7.590 -13.391 1.00 98.06 85 ASN A O 1
ATOM 686 N N . ARG A 1 86 ? -2.435 5.628 -13.628 1.00 97.31 86 ARG A N 1
ATOM 687 C CA . ARG A 1 86 ? -3.241 5.713 -12.404 1.00 97.31 86 ARG A CA 1
ATOM 688 C C . ARG A 1 86 ? -3.033 4.474 -11.541 1.00 97.31 86 ARG A C 1
ATOM 690 O O . ARG A 1 86 ? -3.962 4.053 -10.856 1.00 97.31 86 ARG A O 1
ATOM 697 N N . VAL A 1 87 ? -1.853 3.854 -11.632 1.00 97.62 87 VAL A N 1
ATOM 698 C CA . VAL A 1 87 ? -1.585 2.579 -10.970 1.00 97.62 87 VAL A CA 1
ATOM 699 C C . VAL A 1 87 ? -1.590 2.815 -9.469 1.00 97.62 87 VAL A C 1
ATOM 701 O O . VAL A 1 87 ? -0.744 3.546 -8.965 1.00 97.62 87 VAL A O 1
ATOM 704 N N . SER A 1 88 ? -2.544 2.213 -8.766 1.00 95.62 88 SER A N 1
ATOM 705 C CA . SER A 1 88 ? -2.628 2.258 -7.303 1.00 95.62 88 SER A CA 1
ATOM 706 C C . SER A 1 88 ? -2.148 0.968 -6.647 1.00 95.62 88 SER A C 1
ATOM 708 O O . SER A 1 88 ? -1.796 0.973 -5.471 1.00 95.62 88 SER A O 1
ATOM 710 N N . GLN A 1 89 ? -2.095 -0.131 -7.405 1.00 94.88 89 GLN A N 1
ATOM 711 C CA . GLN A 1 89 ? -1.677 -1.434 -6.905 1.00 94.88 89 GLN A CA 1
ATOM 712 C C . GLN A 1 89 ? -0.875 -2.217 -7.950 1.00 94.88 89 GLN A C 1
ATOM 714 O O . GLN A 1 89 ? -1.253 -2.310 -9.121 1.00 94.88 89 GLN A O 1
ATOM 719 N N . ILE A 1 90 ? 0.215 -2.831 -7.496 1.00 96.81 90 ILE A N 1
ATOM 720 C CA . ILE A 1 90 ? 1.006 -3.805 -8.249 1.00 96.81 90 ILE A CA 1
ATOM 721 C C . ILE A 1 90 ? 1.002 -5.094 -7.434 1.00 96.81 90 ILE A C 1
ATOM 723 O O . ILE A 1 90 ? 1.401 -5.094 -6.269 1.00 96.81 90 ILE A O 1
ATOM 727 N N . GLU A 1 91 ? 0.513 -6.186 -8.014 1.00 95.38 91 GLU A N 1
ATOM 728 C CA . GLU A 1 91 ? 0.460 -7.460 -7.300 1.00 95.38 91 GLU A CA 1
ATOM 729 C C . GLU A 1 91 ? 1.862 -8.077 -7.132 1.00 95.38 91 GLU A C 1
ATOM 731 O O . GLU A 1 91 ? 2.700 -7.978 -8.037 1.00 95.38 91 GLU A O 1
ATOM 736 N N . PRO A 1 92 ? 2.132 -8.780 -6.015 1.00 94.69 92 PRO A N 1
ATOM 737 C CA . PRO A 1 92 ? 3.343 -9.581 -5.872 1.00 94.69 92 PRO A CA 1
ATOM 738 C C . PRO A 1 92 ? 3.530 -10.546 -7.053 1.00 94.69 92 PRO A C 1
ATOM 740 O O . PRO A 1 92 ? 2.626 -11.305 -7.412 1.00 94.69 92 PRO A O 1
ATOM 743 N N . GLY A 1 93 ? 4.715 -10.516 -7.667 1.00 93.75 93 GLY A N 1
ATOM 744 C CA . GLY A 1 93 ? 5.020 -11.291 -8.873 1.00 93.75 93 GLY A CA 1
ATOM 745 C C . GLY A 1 93 ? 4.518 -10.681 -10.191 1.00 93.75 93 GLY A C 1
ATOM 746 O O . GLY A 1 93 ? 4.550 -11.353 -11.219 1.00 93.75 93 GLY A O 1
ATOM 747 N N . ALA A 1 94 ? 4.065 -9.425 -10.216 1.00 96.62 94 ALA A N 1
ATOM 748 C CA . ALA A 1 94 ? 3.749 -8.712 -11.461 1.00 96.62 94 ALA A CA 1
ATOM 749 C C . ALA A 1 94 ? 4.933 -8.655 -12.447 1.00 96.62 94 ALA A C 1
ATOM 751 O O . ALA A 1 94 ? 4.748 -8.833 -13.652 1.00 96.62 94 ALA A O 1
ATOM 752 N N . PHE A 1 95 ? 6.147 -8.469 -11.921 1.00 96.06 95 PHE A N 1
ATOM 753 C CA . PHE A 1 95 ? 7.402 -8.415 -12.679 1.00 96.06 95 PHE A CA 1
ATOM 754 C C . PHE A 1 95 ? 8.181 -9.743 -12.653 1.00 96.06 95 PHE A C 1
ATOM 756 O O . PHE A 1 95 ? 9.356 -9.795 -13.012 1.00 96.06 95 PHE A O 1
ATOM 763 N N . GLU A 1 96 ? 7.542 -10.835 -12.219 1.00 94.31 96 GLU A N 1
ATOM 764 C CA . GLU A 1 96 ? 8.165 -12.159 -12.168 1.00 94.31 96 GLU A CA 1
ATOM 765 C C . GLU A 1 96 ? 8.638 -12.583 -13.566 1.00 94.31 96 GLU A C 1
ATOM 767 O O . GLU A 1 96 ? 7.859 -12.563 -14.512 1.00 94.31 96 GLU A O 1
ATOM 772 N N . GLY A 1 97 ? 9.899 -13.000 -13.698 1.00 91.69 97 GLY A N 1
ATOM 773 C CA . GLY A 1 97 ? 10.486 -13.435 -14.973 1.00 91.69 97 GLY A CA 1
ATOM 774 C C . GLY A 1 97 ? 11.258 -12.354 -15.737 1.00 91.69 97 GLY A C 1
ATOM 775 O O . GLY A 1 97 ? 11.983 -12.698 -16.669 1.00 91.69 97 GLY A O 1
ATOM 776 N N . LEU A 1 98 ? 11.186 -11.086 -15.317 1.00 96.38 98 LEU A N 1
ATOM 777 C CA . LEU A 1 98 ? 11.936 -9.975 -15.915 1.00 96.38 98 LEU A CA 1
ATOM 778 C C . LEU A 1 98 ? 13.384 -9.900 -15.394 1.00 96.38 98 LEU A C 1
ATOM 780 O O . LEU A 1 98 ? 13.822 -8.892 -14.849 1.00 96.38 98 LEU A O 1
ATOM 784 N N . THR A 1 99 ? 14.146 -10.985 -15.530 1.00 94.00 99 THR A N 1
ATOM 785 C CA . THR A 1 99 ? 15.492 -11.101 -14.936 1.00 94.00 99 THR A CA 1
ATOM 786 C C . THR A 1 99 ? 16.528 -10.150 -15.540 1.00 94.00 99 THR A C 1
ATOM 788 O O . THR A 1 99 ? 17.549 -9.903 -14.910 1.00 94.00 99 THR A O 1
ATOM 791 N N . ASN A 1 100 ? 16.281 -9.627 -16.745 1.00 96.50 100 ASN A N 1
ATOM 792 C CA . ASN A 1 100 ? 17.159 -8.676 -17.435 1.00 96.50 100 ASN A CA 1
ATOM 793 C C . ASN A 1 100 ? 16.735 -7.214 -17.267 1.00 96.50 100 ASN A C 1
ATOM 795 O O . ASN A 1 100 ? 17.392 -6.338 -17.820 1.00 96.50 100 ASN A O 1
ATOM 799 N N . LEU A 1 101 ? 15.664 -6.945 -16.517 1.00 97.00 101 LEU A N 1
ATOM 800 C CA . LEU A 1 101 ? 15.152 -5.591 -16.367 1.00 97.00 101 LEU A CA 1
ATOM 801 C C . LEU A 1 101 ? 16.162 -4.729 -15.616 1.00 97.00 101 LEU A C 1
ATOM 803 O O . LEU A 1 101 ? 16.506 -5.044 -14.481 1.00 97.00 101 LEU A O 1
ATOM 807 N N . GLN A 1 102 ? 16.578 -3.639 -16.251 1.00 94.12 102 GLN A N 1
ATOM 808 C CA . GLN A 1 102 ? 17.537 -2.667 -15.735 1.00 94.12 102 GLN A CA 1
ATOM 809 C C . GLN A 1 102 ? 16.846 -1.382 -15.294 1.00 94.12 102 GLN A C 1
ATOM 811 O O . GLN A 1 102 ? 17.225 -0.801 -14.284 1.00 94.12 102 GLN A O 1
ATOM 816 N N . SER A 1 103 ? 15.824 -0.938 -16.030 1.00 93.50 103 SER A N 1
ATOM 817 C CA . SER A 1 103 ? 15.151 0.338 -15.781 1.00 93.50 103 SER A CA 1
ATOM 818 C C . SER A 1 103 ? 13.642 0.166 -15.650 1.00 93.50 103 SER A C 1
ATOM 820 O O . SER A 1 103 ? 12.963 -0.253 -16.590 1.00 93.50 103 SER A O 1
ATOM 822 N N . LEU A 1 104 ? 13.102 0.541 -14.491 1.00 94.56 104 LEU A N 1
ATOM 823 C CA . LEU A 1 104 ? 11.674 0.506 -14.193 1.00 94.56 104 LEU A CA 1
ATOM 824 C C . LEU A 1 104 ? 11.174 1.892 -13.785 1.00 94.56 104 LEU A C 1
ATOM 826 O O . LEU A 1 104 ? 11.564 2.436 -12.751 1.00 94.56 104 LEU A O 1
ATOM 830 N N . TYR A 1 105 ? 10.255 2.440 -14.579 1.00 94.81 105 TYR A N 1
ATOM 831 C CA . TYR A 1 105 ? 9.671 3.755 -14.334 1.00 94.81 105 TYR A CA 1
ATOM 832 C C . TYR A 1 105 ? 8.222 3.646 -13.868 1.00 94.81 105 TYR A C 1
ATOM 834 O O . TYR A 1 105 ? 7.344 3.235 -14.622 1.00 94.81 105 TYR A O 1
ATOM 842 N N . LEU A 1 106 ? 7.973 4.053 -12.627 1.00 94.62 106 LEU A N 1
ATOM 843 C CA . LEU A 1 106 ? 6.678 4.017 -11.943 1.00 94.62 106 LEU A CA 1
ATOM 844 C C . LEU A 1 106 ? 6.250 5.401 -11.422 1.00 94.62 106 LEU A C 1
ATOM 846 O O . LEU A 1 106 ? 5.255 5.512 -10.703 1.00 94.62 106 LEU A O 1
ATOM 850 N N . GLY A 1 107 ? 6.967 6.464 -11.788 1.00 92.69 107 GLY A N 1
ATOM 851 C CA . GLY A 1 107 ? 6.643 7.826 -11.368 1.00 92.69 107 GLY A CA 1
ATOM 852 C C . GLY A 1 107 ? 5.279 8.317 -11.869 1.00 92.69 107 GLY A C 1
ATOM 853 O O . GLY A 1 107 ? 4.740 7.783 -12.837 1.00 92.69 107 GLY A O 1
ATOM 854 N N . TYR A 1 108 ? 4.706 9.341 -11.236 1.00 93.31 108 TYR A N 1
ATOM 855 C CA . TYR A 1 108 ? 3.387 9.877 -11.614 1.00 93.31 108 TYR A CA 1
ATOM 856 C C . TYR A 1 108 ? 2.294 8.801 -11.699 1.00 93.31 108 TYR A C 1
ATOM 858 O O . TYR A 1 108 ? 1.631 8.636 -12.724 1.00 93.31 108 TYR A O 1
ATOM 866 N N . ASN A 1 109 ? 2.136 8.055 -10.606 1.00 96.12 109 ASN A N 1
ATOM 867 C CA . ASN A 1 109 ? 1.085 7.061 -10.390 1.00 96.12 109 ASN A CA 1
ATOM 868 C C . ASN A 1 109 ? 0.347 7.347 -9.066 1.00 96.12 109 ASN A C 1
ATOM 870 O O . ASN A 1 109 ? 0.438 8.448 -8.529 1.00 96.12 109 ASN A O 1
ATOM 874 N N . LEU A 1 110 ? -0.439 6.388 -8.570 1.00 94.94 110 LEU A N 1
ATOM 875 C CA . LEU A 1 110 ? -1.239 6.497 -7.344 1.00 94.94 110 LEU A CA 1
ATOM 876 C C . LEU A 1 110 ? -0.824 5.451 -6.300 1.00 94.94 110 LEU A C 1
ATOM 878 O O . LEU A 1 110 ? -1.647 5.013 -5.496 1.00 94.94 110 LEU A O 1
ATOM 882 N N . LEU A 1 111 ? 0.436 5.013 -6.336 1.00 93.25 111 LEU A N 1
ATOM 883 C CA . LEU A 1 111 ? 0.948 4.004 -5.418 1.00 93.25 111 LEU A CA 1
ATOM 884 C C . LEU A 1 111 ? 1.011 4.589 -4.007 1.00 93.25 111 LEU A C 1
ATOM 886 O O . LEU A 1 111 ? 1.711 5.573 -3.777 1.00 93.25 111 L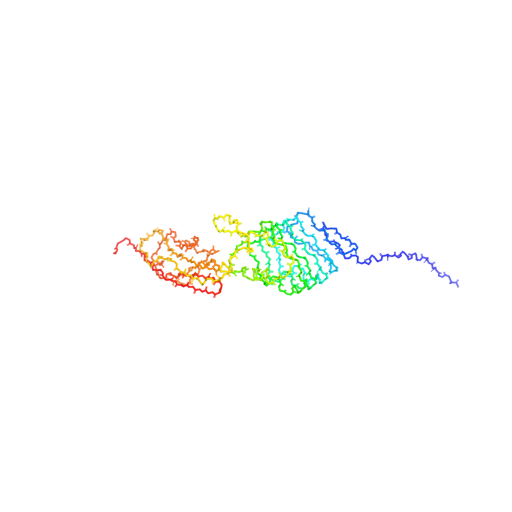EU A O 1
ATOM 890 N N . THR A 1 112 ? 0.302 3.960 -3.071 1.00 91.12 112 THR A N 1
ATOM 891 C CA . THR A 1 112 ? 0.387 4.285 -1.639 1.00 91.12 112 THR A CA 1
ATOM 892 C C . THR A 1 112 ? 1.399 3.419 -0.906 1.00 91.12 112 THR A C 1
ATOM 894 O O . THR A 1 112 ? 1.959 3.826 0.103 1.00 91.12 112 THR A O 1
ATOM 897 N N . ASN A 1 113 ? 1.677 2.226 -1.421 1.00 90.00 113 ASN A N 1
ATOM 898 C CA . ASN A 1 113 ? 2.683 1.317 -0.899 1.00 90.00 113 ASN A CA 1
ATOM 899 C C . ASN A 1 113 ? 3.191 0.431 -2.047 1.00 90.00 113 ASN A C 1
ATOM 901 O O . ASN A 1 113 ? 2.508 0.244 -3.058 1.00 90.00 113 ASN A O 1
ATOM 905 N N . ILE A 1 114 ? 4.393 -0.119 -1.896 1.00 90.00 114 ILE A N 1
ATOM 906 C CA . ILE A 1 114 ? 4.974 -1.103 -2.798 1.00 90.00 114 ILE A CA 1
ATOM 907 C C . ILE A 1 114 ? 5.669 -2.169 -1.949 1.00 90.00 114 ILE A C 1
ATOM 909 O O . ILE A 1 114 ? 6.599 -1.877 -1.200 1.00 90.00 114 ILE A O 1
ATOM 913 N N . SER A 1 115 ? 5.224 -3.419 -2.068 1.00 90.88 115 SER A N 1
ATOM 914 C CA . SER A 1 115 ? 5.845 -4.544 -1.362 1.00 90.88 115 SER A CA 1
ATOM 915 C C . SER A 1 115 ? 7.179 -4.934 -2.005 1.00 90.88 115 SER A C 1
ATOM 917 O O . SER A 1 115 ? 7.292 -4.962 -3.231 1.00 90.88 115 SER A O 1
ATOM 919 N N . ALA A 1 116 ? 8.162 -5.332 -1.193 1.00 89.31 116 ALA A N 1
ATOM 920 C CA . ALA A 1 116 ? 9.438 -5.867 -1.676 1.00 89.31 116 ALA A CA 1
ATOM 921 C C . ALA A 1 116 ? 9.248 -7.101 -2.586 1.00 89.31 116 ALA A C 1
ATOM 923 O O . ALA A 1 116 ? 10.022 -7.317 -3.520 1.00 89.31 116 ALA A O 1
ATOM 924 N N . ASP A 1 117 ? 8.182 -7.880 -2.364 1.00 90.12 117 ASP A N 1
ATOM 925 C CA . ASP A 1 117 ? 7.864 -9.075 -3.156 1.00 90.12 117 ASP A CA 1
ATOM 926 C C . ASP A 1 117 ? 7.537 -8.762 -4.623 1.00 90.12 117 ASP A C 1
ATOM 928 O O . ASP A 1 117 ? 7.645 -9.637 -5.484 1.00 90.12 117 ASP A O 1
ATOM 932 N N . VAL A 1 118 ? 7.155 -7.519 -4.933 1.00 91.69 118 VAL A N 1
ATOM 933 C CA . VAL A 1 118 ? 6.941 -7.055 -6.311 1.00 91.69 118 VAL A CA 1
ATOM 934 C C . VAL A 1 118 ? 8.248 -7.077 -7.110 1.00 91.69 118 VAL A C 1
ATOM 936 O O . VAL A 1 118 ? 8.228 -7.399 -8.296 1.00 91.69 118 VAL A O 1
ATOM 939 N N . PHE A 1 119 ? 9.382 -6.800 -6.459 1.00 88.38 119 PHE A N 1
ATOM 940 C CA . PHE A 1 119 ? 10.710 -6.732 -7.083 1.00 88.38 119 PHE A CA 1
ATOM 941 C C . PHE A 1 119 ? 11.492 -8.046 -6.974 1.00 88.38 119 PHE A C 1
ATOM 943 O O . PHE A 1 119 ? 12.657 -8.131 -7.370 1.00 88.38 119 PHE A O 1
ATOM 950 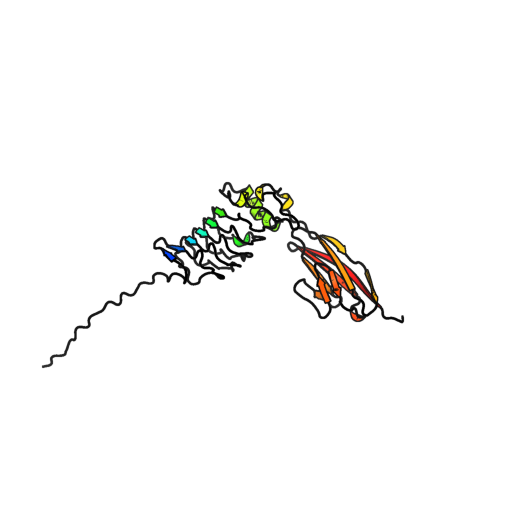N N . ARG A 1 120 ? 10.870 -9.099 -6.435 1.00 88.50 120 ARG A N 1
ATOM 951 C CA . ARG A 1 120 ? 11.517 -10.397 -6.270 1.00 88.50 120 ARG A CA 1
ATOM 952 C C . ARG A 1 120 ? 11.959 -10.953 -7.627 1.00 88.50 120 ARG A C 1
ATOM 954 O O . ARG A 1 120 ? 11.141 -11.199 -8.506 1.00 88.50 120 ARG A O 1
ATOM 961 N N . GLY A 1 121 ? 13.257 -11.225 -7.756 1.00 84.69 121 GLY A N 1
ATOM 962 C CA . GLY A 1 121 ? 13.851 -11.798 -8.968 1.00 84.69 121 GLY A CA 1
ATOM 963 C C . GLY A 1 121 ? 14.343 -10.775 -9.998 1.00 84.69 121 GLY A C 1
ATOM 964 O O . GLY A 1 121 ? 14.915 -11.190 -11.002 1.00 84.69 121 GLY A O 1
ATOM 965 N N . LEU A 1 122 ? 14.186 -9.470 -9.746 1.00 89.75 122 LEU A N 1
ATOM 966 C CA . LEU A 1 122 ? 14.755 -8.398 -10.573 1.00 89.75 122 LEU A CA 1
ATOM 967 C C . LEU A 1 122 ? 16.229 -8.155 -10.211 1.00 89.75 122 LEU A C 1
ATOM 969 O O . LEU A 1 122 ? 16.593 -7.123 -9.660 1.00 89.75 122 LEU A O 1
ATOM 973 N N . SER A 1 123 ? 17.082 -9.149 -10.462 1.00 86.81 123 SER A N 1
ATOM 974 C CA . SER A 1 123 ? 18.485 -9.144 -10.021 1.00 86.81 123 SER A CA 1
ATOM 975 C C . SER A 1 123 ? 19.385 -8.135 -10.739 1.00 86.81 123 SER A C 1
ATOM 977 O O . SER A 1 123 ? 20.451 -7.831 -10.217 1.00 86.81 123 SER A O 1
ATOM 979 N N . ASN A 1 124 ? 18.970 -7.646 -11.911 1.00 90.38 124 ASN A N 1
ATOM 980 C CA . ASN A 1 124 ? 19.729 -6.706 -12.743 1.00 90.38 124 ASN A CA 1
ATOM 981 C C . ASN A 1 124 ? 19.135 -5.288 -12.729 1.00 90.38 124 ASN A C 1
ATOM 983 O O . ASN A 1 124 ? 19.462 -4.483 -13.594 1.00 90.38 124 ASN A O 1
ATOM 987 N N . LEU A 1 125 ? 18.217 -5.000 -11.799 1.00 89.06 125 LEU A N 1
ATOM 988 C CA . LEU A 1 125 ? 17.550 -3.706 -11.747 1.00 89.06 125 LEU A CA 1
ATOM 989 C C . LEU A 1 125 ? 18.512 -2.636 -11.226 1.00 89.06 125 LEU A C 1
ATOM 991 O O . LEU A 1 125 ? 18.867 -2.641 -10.049 1.00 89.06 125 LEU A O 1
ATOM 995 N N . ASP A 1 126 ? 18.858 -1.698 -12.101 1.00 84.75 126 ASP A N 1
ATOM 996 C CA . ASP A 1 126 ? 19.808 -0.621 -11.828 1.00 84.75 126 ASP A CA 1
ATOM 997 C C . ASP A 1 126 ? 19.110 0.720 -11.550 1.00 84.75 126 ASP A C 1
ATOM 999 O O . ASP A 1 126 ? 19.593 1.541 -10.768 1.00 84.75 126 ASP A O 1
ATOM 1003 N N . PHE A 1 127 ? 17.949 0.948 -12.169 1.00 85.19 127 PHE A N 1
ATOM 1004 C CA . PHE A 1 127 ? 17.210 2.203 -12.093 1.00 85.19 127 PHE A CA 1
ATOM 1005 C C . PHE A 1 127 ? 15.744 1.955 -11.744 1.00 85.19 127 PHE A C 1
ATOM 1007 O O . PHE A 1 127 ? 14.989 1.351 -12.508 1.00 85.19 127 PHE A O 1
ATOM 1014 N N . LEU A 1 128 ? 15.320 2.490 -10.600 1.00 88.38 128 LEU A N 1
ATOM 1015 C CA . LEU A 1 128 ? 13.926 2.518 -10.174 1.00 88.38 128 LEU A CA 1
ATOM 1016 C C . LEU A 1 128 ? 13.478 3.967 -9.998 1.00 88.38 128 LEU A C 1
ATOM 1018 O O . LEU A 1 128 ? 14.062 4.709 -9.210 1.00 88.38 128 LEU A O 1
ATOM 1022 N N . VAL A 1 129 ? 12.421 4.353 -10.713 1.00 88.19 129 VAL A N 1
ATOM 1023 C CA . VAL A 1 129 ? 11.858 5.707 -10.667 1.00 88.19 129 VAL A CA 1
ATOM 1024 C C . VAL A 1 129 ? 10.479 5.703 -10.021 1.00 88.19 129 VAL A C 1
ATOM 1026 O O . VAL A 1 129 ? 9.544 5.132 -10.578 1.00 88.19 129 VAL A O 1
ATOM 1029 N N . LEU A 1 130 ? 10.348 6.366 -8.867 1.00 88.38 130 LEU A N 1
ATOM 1030 C CA . LEU A 1 130 ? 9.107 6.448 -8.073 1.00 88.38 130 LEU A CA 1
ATOM 1031 C C . LEU A 1 130 ? 8.568 7.875 -7.866 1.00 88.38 130 LEU A C 1
ATOM 1033 O O . LEU A 1 130 ? 7.445 8.029 -7.384 1.00 88.38 130 LEU A O 1
ATOM 1037 N N . ASN A 1 131 ? 9.322 8.911 -8.241 1.00 82.12 131 ASN A N 1
ATOM 1038 C CA . ASN A 1 131 ? 8.949 10.312 -8.019 1.00 82.12 131 ASN A CA 1
ATOM 1039 C C . ASN A 1 131 ? 7.724 10.780 -8.820 1.00 82.12 131 ASN A C 1
ATOM 1041 O O . ASN A 1 131 ? 7.215 10.102 -9.707 1.00 82.12 131 ASN A O 1
ATOM 1045 N N . GLY A 1 132 ? 7.266 11.997 -8.521 1.00 77.81 132 GLY A N 1
ATOM 1046 C CA . GLY A 1 132 ? 6.193 12.647 -9.270 1.00 77.81 132 GLY A CA 1
ATOM 1047 C C . GLY A 1 132 ? 4.800 12.355 -8.722 1.00 77.81 132 GLY A C 1
ATOM 1048 O O . GLY A 1 132 ? 3.910 12.024 -9.486 1.00 77.81 132 GLY A O 1
ATOM 1049 N N . ASN A 1 133 ? 4.585 12.525 -7.416 1.00 77.69 133 ASN A N 1
ATOM 1050 C CA . ASN A 1 133 ? 3.267 12.447 -6.761 1.00 77.69 133 ASN A CA 1
ATOM 1051 C C . ASN A 1 133 ? 2.667 11.038 -6.598 1.00 77.69 133 ASN A C 1
ATOM 1053 O O . ASN A 1 133 ? 1.445 10.912 -6.547 1.00 77.69 133 ASN A O 1
ATOM 1057 N N . ASN A 1 134 ? 3.483 9.986 -6.465 1.00 89.31 134 ASN A N 1
ATOM 1058 C CA . ASN A 1 134 ? 2.972 8.766 -5.831 1.00 89.31 134 ASN A CA 1
ATOM 1059 C C . ASN A 1 134 ? 2.668 9.073 -4.348 1.00 89.31 134 ASN A C 1
ATOM 1061 O O . ASN A 1 134 ? 3.576 9.534 -3.654 1.00 89.31 134 ASN A O 1
ATOM 1065 N N . PRO A 1 135 ? 1.434 8.854 -3.856 1.00 88.81 135 PRO A N 1
ATOM 1066 C CA . PRO A 1 135 ? 1.036 9.171 -2.486 1.00 88.81 135 PRO A CA 1
ATOM 1067 C C . PRO A 1 135 ? 1.516 8.109 -1.483 1.00 88.81 135 PRO A C 1
ATOM 1069 O O . PRO A 1 135 ? 0.709 7.454 -0.823 1.00 88.81 135 PRO A O 1
ATOM 1072 N N . LEU A 1 136 ? 2.832 7.883 -1.412 1.00 88.44 136 LEU A N 1
ATOM 1073 C CA . LEU A 1 136 ? 3.410 6.829 -0.583 1.00 88.44 136 LEU A CA 1
ATOM 1074 C C . LEU A 1 136 ? 3.149 7.088 0.906 1.00 88.44 136 LEU A C 1
ATOM 1076 O O . LEU A 1 136 ? 3.515 8.126 1.455 1.00 88.44 136 LEU A O 1
ATOM 1080 N N . THR A 1 137 ? 2.569 6.101 1.579 1.00 88.38 137 THR A N 1
ATOM 1081 C CA . THR A 1 137 ? 2.419 6.060 3.031 1.00 88.38 137 THR A CA 1
ATOM 1082 C C . THR A 1 137 ? 3.716 5.537 3.641 1.00 88.38 137 THR A C 1
ATOM 1084 O O . THR A 1 137 ? 4.013 4.345 3.583 1.00 88.38 137 THR A O 1
ATOM 1087 N N . CYS A 1 138 ? 4.513 6.434 4.215 1.00 87.00 138 CYS A N 1
ATOM 1088 C CA . CYS A 1 138 ? 5.821 6.107 4.783 1.00 87.00 138 CYS A CA 1
ATOM 1089 C C . CYS A 1 138 ? 5.717 5.540 6.195 1.00 87.00 138 CYS A C 1
ATOM 1091 O O . CYS A 1 138 ? 6.071 6.184 7.178 1.00 87.00 138 CYS A O 1
ATOM 1093 N N . ASN A 1 139 ? 5.225 4.309 6.255 1.00 88.88 139 ASN A N 1
ATOM 1094 C CA . ASN A 1 139 ? 5.174 3.470 7.441 1.00 88.88 139 ASN A CA 1
ATOM 1095 C C . ASN A 1 139 ? 6.229 2.354 7.347 1.00 88.88 139 ASN A C 1
ATOM 1097 O O . ASN A 1 139 ? 7.032 2.289 6.409 1.00 88.88 139 ASN A O 1
ATOM 1101 N N . CYS A 1 140 ? 6.217 1.415 8.286 1.00 90.44 140 CYS A N 1
ATOM 1102 C CA . CYS A 1 140 ? 7.181 0.326 8.284 1.00 90.44 140 CYS A CA 1
ATOM 1103 C C . CYS A 1 140 ? 7.104 -0.652 7.105 1.00 90.44 140 CYS A C 1
ATOM 1105 O O . CYS A 1 140 ? 8.074 -1.377 6.867 1.00 90.44 140 CYS A O 1
ATOM 1107 N N . GLU A 1 141 ? 6.017 -0.679 6.332 1.00 90.62 141 GLU A N 1
ATOM 1108 C CA . GLU A 1 141 ? 5.937 -1.526 5.137 1.00 90.62 141 GLU A CA 1
ATOM 1109 C C . GLU A 1 141 ? 6.902 -1.051 4.045 1.00 90.62 141 GLU A C 1
ATOM 1111 O O . GLU A 1 141 ? 7.359 -1.865 3.246 1.00 90.62 141 GLU A O 1
ATOM 1116 N N . LEU A 1 142 ? 7.293 0.229 4.054 1.00 90.56 142 LEU A N 1
ATOM 1117 C CA . LEU A 1 142 ? 8.306 0.787 3.153 1.00 90.56 142 LEU A CA 1
ATOM 1118 C C . LEU A 1 142 ? 9.735 0.728 3.717 1.00 90.56 142 LEU A C 1
ATOM 1120 O O . LEU A 1 142 ? 10.665 1.226 3.079 1.00 90.56 142 LEU A O 1
ATOM 1124 N N . LEU A 1 143 ? 9.962 0.073 4.865 1.00 89.94 143 LEU A N 1
ATOM 1125 C CA . LEU A 1 143 ? 11.300 -0.056 5.459 1.00 89.94 143 LEU A CA 1
ATOM 1126 C C . LEU A 1 143 ? 12.313 -0.688 4.501 1.00 89.94 143 LEU A C 1
ATOM 1128 O O . LEU A 1 143 ? 13.484 -0.308 4.499 1.00 89.94 143 LEU A O 1
ATOM 1132 N N . TRP A 1 144 ? 11.882 -1.664 3.700 1.00 88.50 144 TRP A N 1
ATOM 1133 C CA . TRP A 1 144 ? 12.750 -2.313 2.718 1.00 88.50 144 TRP A CA 1
ATOM 1134 C C . TRP A 1 144 ? 13.231 -1.310 1.664 1.00 88.50 144 TRP A C 1
ATOM 1136 O O . TRP A 1 144 ? 14.420 -1.286 1.360 1.00 88.50 144 TRP A O 1
ATOM 1146 N N . LEU A 1 145 ? 12.331 -0.457 1.160 1.00 87.12 145 LEU A N 1
ATOM 1147 C CA . LEU A 1 145 ? 12.634 0.542 0.140 1.00 87.12 145 LEU A CA 1
ATOM 1148 C C . LEU A 1 145 ? 13.552 1.606 0.727 1.00 87.12 145 LEU A C 1
ATOM 1150 O O . LEU A 1 145 ? 14.532 1.996 0.101 1.00 87.12 145 LEU A O 1
ATOM 1154 N N . ARG A 1 146 ? 13.285 2.012 1.971 1.00 86.94 146 ARG A N 1
ATOM 1155 C CA . ARG A 1 146 ? 14.131 2.962 2.680 1.00 86.94 146 ARG A CA 1
ATOM 1156 C C . ARG A 1 146 ? 15.559 2.438 2.853 1.00 86.94 146 ARG A C 1
ATOM 1158 O O . ARG A 1 146 ? 16.513 3.125 2.503 1.00 86.94 146 ARG A O 1
ATOM 1165 N N . LYS A 1 147 ? 15.709 1.199 3.330 1.00 85.62 147 LYS A N 1
ATOM 1166 C CA . LYS A 1 147 ? 17.020 0.543 3.462 1.00 85.62 147 LYS A CA 1
ATOM 1167 C C . LYS A 1 147 ? 17.705 0.340 2.116 1.00 85.62 147 LYS A C 1
ATOM 1169 O O . LYS A 1 147 ? 18.926 0.457 2.044 1.00 85.62 147 LYS A O 1
ATOM 1174 N N . LEU A 1 148 ? 16.942 0.012 1.073 1.00 80.62 148 LEU A N 1
ATOM 1175 C CA . LEU A 1 148 ? 17.474 -0.137 -0.275 1.00 80.62 148 LEU A CA 1
ATOM 1176 C C . LEU A 1 148 ? 18.123 1.173 -0.719 1.00 80.62 148 LEU A C 1
ATOM 1178 O O . LEU A 1 148 ? 19.276 1.138 -1.117 1.00 80.62 148 LEU A O 1
ATOM 1182 N N . VAL A 1 149 ? 17.448 2.314 -0.555 1.00 79.19 149 VAL A N 1
ATOM 1183 C CA . VAL A 1 149 ? 18.022 3.628 -0.889 1.00 79.19 149 VAL A CA 1
ATOM 1184 C C . VAL A 1 149 ? 19.270 3.943 -0.053 1.00 79.19 149 VAL A C 1
ATOM 1186 O O . VAL A 1 149 ? 20.271 4.358 -0.620 1.00 79.19 149 VAL A O 1
ATOM 1189 N N . ASP A 1 150 ? 19.258 3.685 1.262 1.00 75.06 150 ASP A N 1
ATOM 1190 C CA . ASP A 1 150 ? 20.405 3.985 2.145 1.00 75.06 150 ASP A CA 1
ATOM 1191 C C . ASP A 1 150 ? 21.648 3.103 1.864 1.00 75.06 150 ASP A C 1
ATOM 1193 O O . ASP A 1 150 ? 22.777 3.491 2.165 1.00 75.06 150 ASP A O 1
ATOM 1197 N N . THR A 1 151 ? 21.456 1.889 1.334 1.00 72.38 151 THR A N 1
ATOM 1198 C CA . THR A 1 151 ? 22.545 0.926 1.049 1.00 72.38 151 THR A CA 1
ATOM 1199 C C . THR A 1 151 ? 22.997 0.941 -0.405 1.00 72.38 151 THR A C 1
ATOM 1201 O O . THR A 1 151 ? 24.110 0.515 -0.722 1.00 72.38 151 THR A O 1
ATOM 1204 N N . ALA A 1 152 ? 22.136 1.416 -1.295 1.00 63.62 152 ALA A N 1
ATOM 1205 C CA . ALA A 1 152 ? 22.394 1.479 -2.708 1.00 63.62 152 ALA A CA 1
ATOM 1206 C C . ALA A 1 152 ? 23.343 2.642 -3.026 1.00 63.62 152 ALA A C 1
ATOM 1208 O O . ALA A 1 152 ? 22.971 3.806 -2.988 1.00 63.62 152 ALA A O 1
ATOM 1209 N N . TYR A 1 153 ? 24.545 2.307 -3.493 1.00 52.97 153 TYR A N 1
ATOM 1210 C CA . TYR A 1 153 ? 25.424 3.204 -4.262 1.00 52.97 153 TYR A CA 1
ATOM 1211 C C . TYR A 1 153 ? 24.825 3.589 -5.643 1.00 52.97 153 TYR A C 1
ATOM 1213 O O . TYR A 1 153 ? 25.516 4.164 -6.484 1.00 52.97 153 TYR A O 1
ATOM 1221 N N . PHE A 1 154 ? 23.571 3.194 -5.911 1.00 54.88 154 PHE A N 1
ATOM 1222 C CA . PHE A 1 154 ? 22.880 3.312 -7.193 1.00 54.88 154 PHE A CA 1
ATOM 1223 C C . PHE A 1 154 ? 22.381 4.734 -7.446 1.00 54.88 154 PHE A C 1
ATOM 1225 O O . PHE A 1 154 ? 22.066 5.485 -6.527 1.00 54.88 154 PHE A O 1
ATOM 1232 N N . SER A 1 155 ? 22.207 5.073 -8.725 1.00 52.31 155 SER A N 1
ATOM 1233 C CA . SER A 1 155 ? 21.548 6.307 -9.157 1.00 52.31 155 SER A CA 1
ATOM 1234 C C . SER A 1 155 ? 20.024 6.209 -8.968 1.00 52.31 155 SER A C 1
ATOM 1236 O O . SER A 1 155 ? 19.245 6.237 -9.916 1.00 52.31 155 SER A O 1
ATOM 1238 N N . LEU A 1 156 ? 19.579 6.118 -7.713 1.00 61.19 156 LEU A N 1
ATOM 1239 C CA . LEU A 1 156 ? 18.181 6.301 -7.304 1.00 61.19 156 LEU A CA 1
ATOM 1240 C C . LEU A 1 156 ? 17.850 7.792 -7.126 1.00 61.19 156 LEU A C 1
ATOM 1242 O O . LEU A 1 156 ? 17.000 8.151 -6.316 1.00 61.19 156 LEU A O 1
ATOM 1246 N N . SER A 1 157 ? 18.487 8.662 -7.917 1.00 58.47 157 SER A N 1
ATOM 1247 C CA . SER A 1 157 ? 18.330 10.127 -7.885 1.00 58.47 157 SER A CA 1
ATOM 1248 C C . SER A 1 157 ? 16.869 10.585 -7.985 1.00 58.47 157 SER A C 1
ATOM 1250 O O . SER A 1 157 ? 16.494 11.656 -7.520 1.00 58.47 157 SER A O 1
ATOM 1252 N N . SER A 1 158 ? 16.003 9.748 -8.558 1.00 62.88 158 SER A N 1
ATOM 1253 C CA . SER A 1 158 ? 14.565 9.989 -8.582 1.00 62.88 158 SER A CA 1
ATOM 1254 C C . SER A 1 158 ? 13.864 9.655 -7.259 1.00 62.88 158 SER A C 1
ATOM 1256 O O . SER A 1 158 ? 12.978 10.397 -6.853 1.00 62.88 158 SER A O 1
ATOM 1258 N N . VAL A 1 159 ? 14.252 8.600 -6.536 1.00 69.81 159 VAL A N 1
ATOM 1259 C CA . VAL A 1 159 ? 13.634 8.248 -5.243 1.00 69.81 159 VAL A CA 1
ATOM 1260 C C . VAL A 1 159 ? 13.921 9.322 -4.189 1.00 69.81 159 VAL A C 1
ATOM 1262 O O . VAL A 1 159 ? 13.053 9.609 -3.370 1.00 69.81 159 VAL A O 1
ATOM 1265 N N . GLU A 1 160 ? 15.068 10.002 -4.280 1.00 66.31 160 GLU A N 1
ATOM 1266 C CA . GLU A 1 160 ? 15.424 11.153 -3.433 1.00 66.31 160 GLU A CA 1
ATOM 1267 C C . GLU A 1 160 ? 14.395 12.288 -3.481 1.00 66.31 160 GLU A C 1
ATOM 1269 O O . GLU A 1 160 ? 14.196 12.965 -2.481 1.00 66.31 160 GLU A O 1
ATOM 1274 N N . SER A 1 161 ? 13.710 12.464 -4.617 1.00 72.44 161 SER A N 1
ATOM 1275 C CA . SER A 1 161 ? 12.670 13.486 -4.828 1.00 72.44 161 SER A CA 1
ATOM 1276 C C . SER A 1 161 ? 11.249 12.963 -4.566 1.00 72.44 161 SER A C 1
ATOM 1278 O O . SER A 1 161 ? 10.271 13.515 -5.078 1.00 72.44 161 SER A O 1
ATOM 1280 N N . THR A 1 162 ? 11.120 11.846 -3.850 1.00 79.25 162 THR A N 1
ATOM 1281 C CA . THR A 1 162 ? 9.825 11.267 -3.475 1.00 79.25 162 THR A CA 1
ATOM 1282 C C . THR A 1 162 ? 9.423 11.764 -2.093 1.00 79.25 162 THR A C 1
ATOM 1284 O O . THR A 1 162 ? 10.247 11.814 -1.183 1.00 79.25 162 THR A O 1
ATOM 1287 N N . TYR A 1 163 ? 8.151 12.117 -1.940 1.00 81.25 163 TYR A N 1
ATOM 1288 C CA . TYR A 1 163 ? 7.580 12.619 -0.694 1.00 81.25 163 TYR A CA 1
ATOM 1289 C C . TYR A 1 163 ? 6.641 11.581 -0.104 1.00 81.25 163 TYR A C 1
ATOM 1291 O O . TYR A 1 163 ? 6.044 10.777 -0.825 1.00 81.25 163 TYR A O 1
ATOM 1299 N N . CYS A 1 164 ? 6.509 11.626 1.209 1.00 82.69 164 CYS A N 1
ATOM 1300 C CA . CYS A 1 164 ? 5.538 10.833 1.931 1.00 82.69 164 CYS A CA 1
ATOM 1301 C C . CYS A 1 164 ? 4.236 11.618 2.048 1.00 82.69 164 CYS A C 1
ATOM 1303 O O . CYS A 1 164 ? 4.246 12.815 2.319 1.00 82.69 164 CYS A O 1
ATOM 1305 N N . THR A 1 165 ? 3.101 10.953 1.881 1.00 80.31 165 THR A N 1
ATOM 1306 C CA . THR A 1 165 ? 1.824 11.532 2.298 1.00 80.31 165 THR A CA 1
ATOM 1307 C C . THR A 1 165 ? 1.603 11.188 3.761 1.00 80.31 165 THR A C 1
ATOM 1309 O O . THR A 1 165 ? 1.506 10.004 4.092 1.00 80.31 165 THR A O 1
ATOM 1312 N N . GLU A 1 166 ? 1.520 12.193 4.630 1.00 68.19 166 GLU A N 1
ATOM 1313 C CA . GLU A 1 166 ? 0.959 11.987 5.964 1.00 68.19 166 GLU A CA 1
ATOM 1314 C C . GLU A 1 166 ? -0.569 11.977 5.877 1.00 68.19 166 GLU A C 1
ATOM 1316 O O . GLU A 1 166 ? -1.172 12.541 4.962 1.00 68.19 166 GLU A O 1
ATOM 1321 N N . THR A 1 167 ? -1.200 11.277 6.818 1.00 59.41 167 THR A N 1
ATOM 1322 C CA . THR A 1 167 ? -2.642 11.014 6.810 1.00 59.41 167 THR A CA 1
ATOM 1323 C C . THR A 1 167 ? -3.504 12.255 7.043 1.00 59.41 167 THR A C 1
ATOM 1325 O O . THR A 1 167 ? -4.707 12.150 6.839 1.00 59.41 167 THR A O 1
ATOM 1328 N N . ASP A 1 168 ? -2.926 13.413 7.390 1.00 50.66 168 ASP A N 1
ATOM 1329 C CA . ASP A 1 168 ? -3.685 14.660 7.581 1.00 50.66 168 ASP A CA 1
ATOM 1330 C C . ASP A 1 168 ? -3.021 15.954 7.054 1.00 50.66 168 ASP A C 1
ATOM 1332 O O . ASP A 1 168 ? -3.728 16.947 6.905 1.00 50.66 168 ASP A O 1
ATOM 1336 N N . GLU A 1 169 ? -1.738 15.978 6.665 1.00 51.66 169 GLU A N 1
ATOM 1337 C CA . GLU A 1 169 ? -1.111 17.130 5.986 1.00 51.66 169 GLU A CA 1
ATOM 1338 C C . GLU A 1 169 ? -0.060 16.660 4.963 1.00 51.66 169 GLU A C 1
ATOM 1340 O O . GLU A 1 169 ? 0.501 15.570 5.066 1.00 51.66 169 GLU A O 1
ATOM 1345 N N . MET A 1 170 ? 0.199 17.457 3.920 1.00 52.03 170 MET A N 1
ATOM 1346 C CA . MET A 1 170 ? 1.326 17.195 3.021 1.00 52.03 170 MET A CA 1
ATOM 1347 C C . MET A 1 170 ? 2.621 17.404 3.807 1.00 52.03 170 MET A C 1
ATOM 1349 O O . MET A 1 170 ? 3.046 18.537 4.010 1.00 52.03 170 MET A O 1
ATOM 1353 N N . SER A 1 171 ? 3.240 16.313 4.242 1.00 57.31 171 SER A N 1
ATOM 1354 C CA . SER A 1 171 ? 4.609 16.330 4.741 1.00 57.31 171 SER A CA 1
ATOM 1355 C C . SER A 1 171 ? 5.535 16.814 3.621 1.00 57.31 171 SER A C 1
ATOM 1357 O O . SER A 1 171 ? 5.612 16.206 2.552 1.00 57.31 171 SER A O 1
ATOM 1359 N N . GLU A 1 172 ? 6.218 17.939 3.844 1.00 61.88 172 GLU A N 1
ATOM 1360 C CA . GLU A 1 172 ? 7.262 18.442 2.937 1.00 61.88 172 GLU A CA 1
ATOM 1361 C C . GLU A 1 172 ? 8.567 17.632 3.056 1.00 61.88 172 GLU A C 1
ATOM 1363 O O . GLU A 1 172 ? 9.530 17.890 2.327 1.00 61.88 172 GLU A O 1
ATOM 1368 N N . ASP A 1 173 ? 8.613 16.634 3.946 1.00 70.38 173 ASP A N 1
ATOM 1369 C CA . ASP A 1 173 ? 9.809 15.841 4.175 1.00 70.38 173 ASP A CA 1
ATOM 1370 C C . ASP A 1 173 ? 10.022 14.819 3.054 1.00 70.38 173 ASP A C 1
ATOM 1372 O O . ASP A 1 173 ? 9.185 13.966 2.738 1.00 70.38 173 ASP A O 1
ATOM 1376 N N . LEU A 1 174 ? 11.215 14.887 2.468 1.00 77.25 174 LEU A N 1
ATOM 1377 C CA . LEU A 1 174 ? 11.678 13.913 1.491 1.00 77.25 174 LEU A CA 1
ATOM 1378 C C . LEU A 1 174 ? 11.815 12.534 2.140 1.00 77.25 174 LEU A C 1
ATOM 1380 O O . LEU A 1 174 ? 12.388 12.389 3.225 1.00 77.25 174 LEU A O 1
ATOM 1384 N N . PHE A 1 175 ? 11.390 11.504 1.410 1.00 84.25 175 PHE A N 1
ATOM 1385 C CA . PHE A 1 175 ? 11.460 10.096 1.804 1.00 84.25 175 PHE A CA 1
ATOM 1386 C C . PHE A 1 175 ? 12.839 9.692 2.349 1.00 84.25 175 PHE A C 1
ATOM 1388 O O . PHE A 1 175 ? 12.934 8.933 3.315 1.00 84.25 175 PHE A O 1
ATOM 1395 N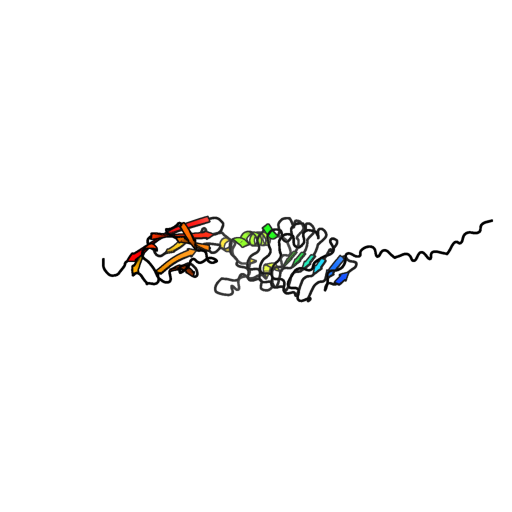 N . VAL A 1 176 ? 13.909 10.220 1.747 1.00 81.12 176 VAL A N 1
ATOM 1396 C CA . VAL A 1 176 ? 15.315 9.924 2.082 1.00 81.12 176 VAL A CA 1
ATOM 1397 C C . VAL A 1 176 ? 15.844 10.677 3.303 1.00 81.12 176 VAL A C 1
ATOM 1399 O O . VAL A 1 176 ? 16.826 10.258 3.913 1.00 81.12 176 VAL A O 1
ATOM 1402 N N . ASN A 1 177 ? 15.169 11.742 3.726 1.00 82.56 177 ASN A N 1
ATOM 1403 C CA . ASN A 1 177 ? 15.566 12.517 4.901 1.00 82.56 177 ASN A CA 1
ATOM 1404 C C . ASN A 1 177 ? 14.873 12.035 6.179 1.00 82.56 177 ASN A C 1
ATOM 1406 O O . ASN A 1 177 ? 15.361 12.295 7.277 1.00 82.56 177 ASN A O 1
ATOM 1410 N N . MET A 1 178 ? 13.773 11.287 6.056 1.00 83.19 178 MET A N 1
ATOM 1411 C CA . MET A 1 178 ? 13.066 10.745 7.216 1.00 83.19 178 MET A CA 1
ATOM 1412 C C . MET A 1 178 ? 13.938 9.760 8.015 1.00 83.19 178 MET A C 1
ATOM 1414 O O . MET A 1 178 ? 14.670 8.964 7.434 1.00 83.19 178 MET A O 1
ATOM 1418 N N . PRO A 1 179 ? 13.880 9.738 9.351 1.00 86.00 179 PRO A N 1
ATOM 1419 C CA . PRO A 1 179 ? 14.655 8.780 10.128 1.00 86.00 179 PRO A CA 1
ATOM 1420 C C . PRO A 1 179 ? 14.113 7.350 9.957 1.00 86.00 179 PRO A C 1
ATOM 1422 O O . PRO A 1 179 ? 12.904 7.131 9.889 1.00 86.00 179 PRO A O 1
ATOM 1425 N N . LEU A 1 180 ? 14.998 6.343 9.990 1.00 86.19 180 LEU A N 1
ATOM 1426 C CA . LEU A 1 180 ? 14.625 4.915 9.908 1.00 86.19 180 LEU A CA 1
ATOM 1427 C C . LEU A 1 180 ? 13.600 4.477 10.975 1.00 86.19 180 LEU A C 1
ATOM 1429 O O . LEU A 1 180 ? 12.878 3.498 10.789 1.00 86.19 180 LEU A O 1
ATOM 1433 N N . THR A 1 181 ? 13.510 5.203 12.090 1.00 86.75 181 THR A N 1
ATOM 1434 C CA . THR A 1 181 ? 12.520 4.974 13.150 1.00 86.75 181 THR A CA 1
ATOM 1435 C C . THR A 1 181 ? 11.078 5.199 12.694 1.00 86.75 181 THR A C 1
ATOM 1437 O O . THR A 1 181 ? 10.185 4.556 13.241 1.00 86.75 181 THR A O 1
ATOM 1440 N N . ASN A 1 182 ? 10.840 6.051 11.687 1.00 86.69 182 ASN A N 1
ATOM 1441 C CA . ASN A 1 182 ? 9.510 6.243 11.088 1.00 86.69 182 ASN A CA 1
ATOM 1442 C C . ASN A 1 182 ? 9.061 5.013 10.287 1.00 86.69 182 ASN A C 1
ATOM 1444 O O . ASN A 1 182 ? 7.872 4.794 10.110 1.00 86.69 182 ASN A O 1
ATOM 1448 N N . PHE A 1 183 ? 10.011 4.169 9.883 1.00 89.69 183 PHE A N 1
ATOM 1449 C CA . PHE A 1 183 ? 9.771 2.923 9.160 1.00 89.69 183 PHE A CA 1
ATOM 1450 C C . PHE A 1 183 ? 9.871 1.692 10.079 1.00 89.69 183 PHE A C 1
ATOM 1452 O O . PHE A 1 183 ? 10.087 0.573 9.620 1.00 89.69 183 PHE A O 1
ATOM 1459 N N . THR A 1 184 ? 9.785 1.861 11.399 1.00 89.69 184 THR A N 1
ATOM 1460 C CA . THR A 1 184 ? 9.855 0.740 12.348 1.00 89.69 184 THR A CA 1
ATOM 1461 C C . THR A 1 184 ? 8.453 0.328 12.779 1.00 89.69 184 THR A C 1
ATOM 1463 O O . THR A 1 184 ? 7.732 1.136 13.362 1.00 89.69 184 THR A O 1
ATOM 1466 N N . CYS A 1 185 ? 8.092 -0.940 12.541 1.00 90.81 185 CYS A N 1
ATOM 1467 C CA . CYS A 1 185 ? 6.749 -1.435 12.835 1.00 90.81 185 CYS A CA 1
ATOM 1468 C C . CYS A 1 185 ? 6.440 -1.342 14.323 1.00 90.81 185 CYS A C 1
ATOM 1470 O O . CYS A 1 185 ? 7.251 -1.722 15.176 1.00 90.81 185 CYS A O 1
ATOM 1472 N N . LYS A 1 186 ? 5.226 -0.887 14.622 1.00 92.56 186 LYS A N 1
ATOM 1473 C CA . LYS A 1 186 ? 4.710 -0.792 15.983 1.00 92.56 186 LYS A CA 1
ATOM 1474 C C . LYS A 1 186 ? 3.559 -1.783 16.116 1.00 92.56 186 LYS A C 1
ATOM 1476 O O . LYS A 1 186 ? 2.614 -1.701 15.327 1.00 92.56 186 LYS A O 1
ATOM 1481 N N . PRO A 1 187 ? 3.615 -2.701 17.096 1.00 93.62 187 PRO A N 1
ATOM 1482 C CA . PRO A 1 187 ? 2.536 -3.651 17.322 1.00 93.62 187 PRO A CA 1
ATOM 1483 C C . PRO A 1 187 ? 1.224 -2.906 17.601 1.00 93.62 187 PRO A C 1
ATOM 1485 O O . PRO A 1 187 ? 1.255 -1.776 18.110 1.00 93.62 187 PRO A O 1
ATOM 1488 N N . PRO A 1 188 ? 0.070 -3.522 17.312 1.00 96.38 188 PRO A N 1
ATOM 1489 C CA . PRO A 1 188 ? -1.198 -2.848 17.474 1.00 96.38 188 PRO A CA 1
ATOM 1490 C C . PRO A 1 188 ? -1.494 -2.699 18.969 1.00 96.38 188 PRO A C 1
ATOM 1492 O O . PRO A 1 188 ? -1.246 -3.598 19.774 1.00 96.38 188 PRO A O 1
ATOM 1495 N N . LYS A 1 189 ? -2.031 -1.549 19.361 1.00 95.88 189 LYS A N 1
ATOM 1496 C CA . LYS A 1 189 ? -2.373 -1.217 20.743 1.00 95.88 189 LYS A CA 1
ATOM 1497 C C . LYS A 1 189 ? -3.747 -0.573 20.783 1.00 95.88 189 LYS A C 1
ATOM 1499 O O . LYS A 1 189 ? -3.998 0.400 20.080 1.00 95.88 189 LYS A O 1
ATOM 1504 N N . ILE A 1 190 ? -4.615 -1.070 21.661 1.00 96.94 190 ILE A N 1
ATOM 1505 C CA . ILE A 1 190 ? -5.895 -0.416 21.941 1.00 96.94 190 ILE A CA 1
ATOM 1506 C C . ILE A 1 190 ? -5.631 0.840 22.778 1.00 96.94 190 ILE A C 1
ATOM 1508 O O . ILE A 1 190 ? -5.072 0.755 23.872 1.00 96.94 190 ILE A O 1
ATOM 1512 N N . LEU A 1 191 ? -6.017 2.000 22.248 1.00 95.94 191 LEU A N 1
ATOM 1513 C CA . LEU A 1 191 ? -5.949 3.289 22.932 1.00 95.94 191 LEU A CA 1
ATOM 1514 C C . LEU A 1 191 ? -7.147 3.481 23.860 1.00 95.94 191 LEU A C 1
ATOM 1516 O O . LEU A 1 191 ? -6.979 3.834 25.025 1.00 95.94 191 LEU A O 1
ATOM 1520 N N . SER A 1 192 ? -8.353 3.230 23.351 1.00 96.62 192 SER A N 1
ATOM 1521 C CA . SER A 1 192 ? -9.599 3.403 24.093 1.00 96.62 192 SER A CA 1
ATOM 1522 C C . SER A 1 192 ? -10.670 2.439 23.575 1.00 96.62 192 SER A C 1
ATOM 1524 O O . SER A 1 192 ? -10.641 2.023 22.418 1.00 96.62 192 SER A O 1
ATOM 1526 N N . HIS A 1 193 ? -11.613 2.035 24.425 1.00 97.81 193 HIS A N 1
ATOM 1527 C CA . HIS A 1 193 ? -12.783 1.273 23.985 1.00 97.81 193 HIS A CA 1
ATOM 1528 C C . HIS A 1 193 ? -13.958 1.446 24.949 1.00 97.81 193 HIS A C 1
ATOM 1530 O O . HIS A 1 193 ? -13.788 1.808 26.115 1.00 97.81 193 HIS A O 1
ATOM 1536 N N . THR A 1 194 ? -15.165 1.155 24.470 1.00 98.06 194 THR A N 1
ATOM 1537 C CA . THR A 1 194 ? -16.354 1.078 25.322 1.00 98.06 194 THR A CA 1
ATOM 1538 C C . THR A 1 194 ? -16.296 -0.196 26.161 1.00 98.06 194 THR A C 1
ATOM 1540 O O . THR A 1 194 ? -16.474 -1.283 25.627 1.00 98.06 194 THR A O 1
ATOM 1543 N N . VAL A 1 195 ? -16.077 -0.092 27.471 1.00 97.88 195 VAL A N 1
ATOM 1544 C CA . VAL A 1 195 ? -16.032 -1.274 28.358 1.00 97.88 195 VAL A CA 1
ATOM 1545 C C . VAL A 1 195 ? -17.430 -1.867 28.556 1.00 97.88 195 VAL A C 1
ATOM 1547 O O . VAL A 1 195 ? -17.636 -3.077 28.446 1.00 97.88 195 VAL A O 1
ATOM 1550 N N . ARG A 1 196 ? -18.411 -1.002 28.826 1.00 98.25 196 ARG A N 1
ATOM 1551 C CA . ARG A 1 196 ? -19.808 -1.368 29.046 1.00 98.25 196 ARG A CA 1
ATOM 1552 C C . ARG A 1 196 ? -20.734 -0.310 28.456 1.00 98.25 196 ARG A C 1
ATOM 1554 O O . ARG A 1 196 ? -20.437 0.879 28.551 1.00 98.25 196 ARG A O 1
ATOM 1561 N N . LEU A 1 197 ? -21.837 -0.752 27.863 1.00 98.19 197 LEU A N 1
ATOM 1562 C CA . LEU A 1 197 ? -22.906 0.099 27.360 1.00 98.19 197 LEU A CA 1
ATOM 1563 C C . LEU A 1 197 ? -24.257 -0.490 27.777 1.00 98.19 197 LEU A C 1
ATOM 1565 O O . LEU A 1 197 ? -24.587 -1.605 27.379 1.00 98.19 197 LEU A O 1
ATOM 1569 N N . ASP A 1 198 ? -25.024 0.257 28.564 1.00 97.62 198 ASP A N 1
ATOM 1570 C CA . ASP A 1 198 ? -26.391 -0.087 28.961 1.00 97.62 198 ASP A CA 1
ATOM 1571 C C . ASP A 1 198 ? -27.366 0.839 28.209 1.00 97.62 198 ASP A C 1
ATOM 1573 O O . ASP A 1 198 ? -27.207 2.061 28.249 1.00 97.62 198 ASP A O 1
ATOM 1577 N N . ILE A 1 199 ? -28.331 0.268 27.482 1.00 97.25 199 ILE A N 1
ATOM 1578 C CA . ILE A 1 199 ? -29.309 1.004 26.657 1.00 97.25 199 ILE A CA 1
ATOM 1579 C C . ILE A 1 199 ? -30.688 0.340 26.694 1.00 97.25 199 ILE A C 1
ATOM 1581 O O . ILE A 1 199 ? -30.813 -0.834 27.050 1.00 97.25 199 ILE A O 1
ATOM 1585 N N . MET A 1 200 ? -31.723 1.065 26.273 1.00 96.94 200 MET A N 1
ATOM 1586 C CA . MET A 1 200 ? -33.067 0.508 26.160 1.00 96.94 200 MET A CA 1
ATOM 1587 C C . MET A 1 200 ? -33.287 -0.161 24.800 1.00 96.94 200 MET A C 1
ATOM 1589 O O . MET A 1 200 ? -32.665 0.177 23.790 1.00 96.94 200 MET A O 1
ATOM 1593 N N . GLU A 1 201 ? -34.203 -1.124 24.756 1.00 96.88 201 GLU A N 1
ATOM 1594 C CA . GLU A 1 201 ? -34.655 -1.715 23.501 1.00 96.88 201 GLU A CA 1
ATOM 1595 C C . GLU A 1 201 ? -35.182 -0.631 22.542 1.00 96.88 201 GLU A C 1
ATOM 1597 O O . GLU A 1 201 ? -35.972 0.236 22.914 1.00 96.88 201 GLU A O 1
ATOM 1602 N N . GLY A 1 202 ? -34.734 -0.690 21.286 1.00 95.06 202 GLY A N 1
ATOM 1603 C CA . GLY A 1 202 ? -35.019 0.302 20.250 1.00 95.06 202 GLY A CA 1
ATOM 1604 C C . GLY A 1 202 ? -33.945 1.382 20.091 1.00 95.06 202 GLY A C 1
ATOM 1605 O O . GLY A 1 202 ? -33.871 1.977 19.010 1.00 95.06 202 GLY A O 1
ATOM 1606 N N . ASP A 1 203 ? -33.078 1.581 21.089 1.00 96.81 203 ASP A N 1
ATOM 1607 C CA . ASP A 1 203 ? -32.004 2.576 21.039 1.00 96.81 203 ASP A CA 1
ATOM 1608 C C . ASP A 1 203 ? -30.901 2.197 20.042 1.00 96.81 203 ASP A C 1
ATOM 1610 O O . ASP A 1 203 ? -30.734 1.046 19.624 1.00 96.81 203 ASP A O 1
ATOM 1614 N N . ARG A 1 204 ? -30.103 3.195 19.654 1.00 96.94 204 ARG A N 1
ATOM 1615 C CA . ARG A 1 204 ? -28.913 2.996 18.824 1.00 96.94 204 ARG A CA 1
ATOM 1616 C C . ARG A 1 204 ? -27.700 2.713 19.713 1.00 96.94 204 ARG A C 1
ATOM 1618 O O . ARG A 1 204 ? -27.248 3.607 20.422 1.00 96.94 204 ARG A O 1
ATOM 1625 N N . ALA A 1 205 ? -27.108 1.525 19.589 1.00 96.88 205 ALA A N 1
ATOM 1626 C CA . ALA A 1 205 ? -25.852 1.192 20.262 1.00 96.88 205 ALA A CA 1
ATOM 1627 C C . ALA A 1 205 ? -24.638 1.648 19.436 1.00 96.88 205 ALA A C 1
ATOM 1629 O O . ALA A 1 205 ? -24.636 1.529 18.205 1.00 96.88 205 ALA A O 1
ATOM 1630 N N . ALA A 1 206 ? -23.593 2.133 20.109 1.00 97.31 206 ALA A N 1
ATOM 1631 C CA . ALA A 1 206 ? -22.312 2.482 19.499 1.00 97.31 206 ALA A CA 1
ATOM 1632 C C . ALA A 1 206 ? -21.155 2.041 20.409 1.00 97.31 206 ALA A C 1
ATOM 1634 O O . ALA A 1 206 ? -20.855 2.713 21.394 1.00 97.31 206 ALA A O 1
ATOM 1635 N N . LEU A 1 207 ? -20.513 0.918 20.081 1.00 98.00 207 LEU A N 1
ATOM 1636 C CA . LEU A 1 207 ? -19.337 0.420 20.798 1.00 98.00 207 LEU A CA 1
ATOM 1637 C C . LEU A 1 207 ? -18.079 0.914 20.083 1.00 98.00 207 LEU A C 1
ATOM 1639 O O . LEU A 1 207 ? -17.841 0.563 18.926 1.00 98.00 207 LEU A O 1
ATOM 1643 N N . ARG A 1 208 ? -17.295 1.764 20.749 1.00 97.25 208 ARG A N 1
ATOM 1644 C CA . ARG A 1 208 ? -16.052 2.324 20.202 1.00 97.25 208 ARG A CA 1
ATOM 1645 C C . ARG A 1 208 ? -14.872 1.417 20.515 1.00 97.25 208 ARG A C 1
ATOM 1647 O O . ARG A 1 208 ? -14.830 0.814 21.588 1.00 97.25 208 ARG A O 1
ATOM 1654 N N . CYS A 1 209 ? -13.911 1.367 19.602 1.00 97.31 209 CYS A N 1
ATOM 1655 C CA . CYS A 1 209 ? -12.623 0.725 19.814 1.00 97.31 209 CYS A CA 1
ATOM 1656 C C . CYS A 1 209 ? -11.562 1.455 18.994 1.00 97.31 209 CYS A C 1
ATOM 1658 O O . CYS A 1 209 ? -11.494 1.308 17.782 1.00 97.31 209 CYS A O 1
ATOM 1660 N N . GLU A 1 210 ? -10.763 2.287 19.639 1.00 96.00 210 GLU A N 1
ATOM 1661 C CA . GLU A 1 210 ? -9.682 3.026 18.999 1.00 96.00 210 GLU A CA 1
ATOM 1662 C C . GLU A 1 210 ? -8.382 2.262 19.200 1.00 96.00 210 GLU A C 1
ATOM 1664 O O . GLU A 1 210 ? -8.017 1.909 20.325 1.00 96.00 210 GLU A O 1
ATOM 1669 N N . ALA A 1 211 ? -7.683 2.005 18.103 1.00 95.94 211 ALA A N 1
ATOM 1670 C CA . ALA A 1 211 ? -6.411 1.313 18.099 1.00 95.94 211 ALA A CA 1
ATOM 1671 C C . ALA A 1 211 ? -5.381 2.133 17.327 1.00 95.94 211 ALA A C 1
ATOM 1673 O O . ALA A 1 211 ? -5.723 2.876 16.415 1.00 95.94 211 ALA A O 1
ATOM 1674 N N . THR A 1 212 ? -4.122 1.981 17.709 1.00 94.50 212 THR A N 1
ATOM 1675 C CA . THR A 1 212 ? -2.965 2.559 17.027 1.00 94.50 212 THR A CA 1
ATOM 1676 C C . THR A 1 212 ? -1.944 1.463 16.764 1.00 94.50 212 THR A C 1
ATOM 1678 O O . THR A 1 212 ? -1.982 0.409 17.399 1.00 94.50 212 THR A O 1
ATOM 1681 N N . GLY A 1 213 ? -1.033 1.700 15.841 1.00 93.19 213 GLY A N 1
ATOM 1682 C CA . GLY A 1 213 ? -0.001 0.767 15.428 1.00 93.19 213 GLY A CA 1
ATOM 1683 C C . GLY A 1 213 ? 0.660 1.301 14.169 1.00 93.19 213 GLY A C 1
ATOM 1684 O O . GLY A 1 213 ? 0.219 2.306 13.627 1.00 93.19 213 GLY A O 1
ATOM 1685 N N . ASP A 1 214 ? 1.721 0.640 13.727 1.00 91.00 214 ASP A N 1
ATOM 1686 C CA . ASP A 1 214 ? 2.341 0.932 12.441 1.00 91.00 214 ASP A CA 1
ATOM 1687 C C . ASP A 1 214 ? 2.608 -0.387 11.698 1.00 91.00 214 ASP A C 1
ATOM 1689 O O . ASP A 1 214 ? 3.393 -1.202 12.209 1.00 91.00 214 ASP A O 1
ATOM 1693 N N . PRO A 1 215 ? 1.929 -0.649 10.563 1.00 92.06 215 PRO A N 1
ATOM 1694 C CA . PRO A 1 215 ? 0.902 0.181 9.909 1.00 92.06 215 PRO A CA 1
ATOM 1695 C C . PRO A 1 215 ? -0.358 0.369 10.755 1.00 92.06 215 PRO A C 1
ATOM 1697 O O . PRO A 1 215 ? -0.561 -0.356 11.734 1.00 92.06 215 PRO A O 1
ATOM 1700 N N . ASP A 1 216 ? -1.229 1.290 10.352 1.00 90.88 216 ASP A N 1
ATOM 1701 C CA . ASP A 1 216 ? -2.503 1.499 11.037 1.00 90.88 216 ASP A CA 1
ATOM 1702 C C . ASP A 1 216 ? -3.310 0.191 11.129 1.00 90.88 216 ASP A C 1
ATOM 1704 O O . ASP A 1 216 ? -3.530 -0.492 10.121 1.00 90.88 216 ASP A O 1
ATOM 1708 N N . PRO A 1 217 ? -3.750 -0.204 12.337 1.00 94.56 217 PRO A N 1
ATOM 1709 C CA . PRO A 1 217 ? -4.405 -1.482 12.529 1.00 94.56 217 PRO A CA 1
ATOM 1710 C C . PRO A 1 217 ? -5.820 -1.491 11.963 1.00 94.56 217 PRO A C 1
ATOM 1712 O O . PRO A 1 217 ? -6.639 -0.610 12.228 1.00 94.56 217 PRO A O 1
ATOM 1715 N N . VAL A 1 218 ? -6.155 -2.572 11.264 1.00 93.62 218 VAL A N 1
ATOM 1716 C CA . VAL A 1 218 ? -7.523 -2.826 10.818 1.00 93.62 218 VAL A CA 1
ATOM 1717 C C . VAL A 1 218 ? -8.340 -3.313 12.010 1.00 93.62 218 VAL A C 1
ATOM 1719 O O . VAL A 1 218 ? -8.007 -4.319 12.643 1.00 93.62 218 VAL A O 1
ATOM 1722 N N . VAL A 1 219 ? -9.427 -2.602 12.308 1.00 95.44 219 VAL A N 1
ATOM 1723 C CA . VAL A 1 219 ? -10.360 -2.955 13.382 1.00 95.44 219 VAL A CA 1
ATOM 1724 C C . VAL A 1 219 ? -11.514 -3.785 12.828 1.00 95.44 219 VAL A C 1
ATOM 1726 O O . VAL A 1 219 ? -12.145 -3.432 11.833 1.00 95.44 219 VAL A O 1
ATOM 1729 N N . MET A 1 220 ? -11.822 -4.882 13.511 1.00 95.19 220 MET A N 1
ATOM 1730 C CA . MET A 1 220 ? -13.002 -5.710 13.281 1.00 95.19 220 MET A CA 1
ATOM 1731 C C . MET A 1 220 ? -13.653 -6.089 14.612 1.00 95.19 220 MET A C 1
ATOM 1733 O O . MET A 1 220 ? -13.029 -6.027 15.672 1.00 95.19 220 MET A O 1
ATOM 1737 N N . TRP A 1 221 ? -14.915 -6.503 14.560 1.00 96.62 221 TRP A N 1
ATOM 1738 C CA . TRP A 1 221 ? -15.676 -6.888 15.747 1.00 96.62 221 TRP A CA 1
ATOM 1739 C C . TRP A 1 221 ? -16.215 -8.306 15.626 1.00 96.62 221 TRP A C 1
ATOM 1741 O O . TRP A 1 221 ? -16.677 -8.702 14.561 1.00 96.62 221 TRP A O 1
ATOM 1751 N N . ARG A 1 222 ? -16.218 -9.047 16.733 1.00 96.38 222 ARG A N 1
ATOM 1752 C CA . ARG A 1 222 ? -16.906 -10.334 16.863 1.00 96.38 222 ARG A CA 1
ATOM 1753 C C . ARG A 1 222 ? -18.136 -10.178 17.752 1.00 96.38 222 ARG A C 1
ATOM 1755 O O . ARG A 1 222 ? -18.013 -9.673 18.871 1.00 96.38 222 ARG A O 1
ATOM 1762 N N . THR A 1 223 ? -19.300 -10.595 17.263 1.00 94.88 223 THR A N 1
ATOM 1763 C CA . THR A 1 223 ? -20.563 -10.566 18.017 1.00 94.88 223 THR A CA 1
ATOM 1764 C C . THR A 1 223 ? -20.572 -11.639 19.117 1.00 94.88 223 THR A C 1
ATOM 1766 O O . THR A 1 223 ? -19.780 -12.586 19.053 1.00 94.88 223 THR A O 1
ATOM 1769 N N . PRO A 1 224 ? -21.484 -11.554 20.106 1.00 95.44 224 PRO A N 1
ATOM 1770 C CA . PRO A 1 224 ? -21.669 -12.608 21.108 1.00 95.44 224 PRO A CA 1
ATOM 1771 C C . PRO A 1 224 ? -22.001 -13.981 20.501 1.00 95.44 224 PRO A C 1
ATOM 1773 O O . PRO A 1 224 ? -21.698 -15.008 21.099 1.00 95.44 224 PRO A O 1
ATOM 1776 N N . HIS A 1 225 ? -22.588 -13.991 19.299 1.00 92.38 225 HIS A N 1
ATOM 1777 C CA . HIS A 1 225 ? -22.978 -15.196 18.560 1.00 92.38 225 HIS A CA 1
ATOM 1778 C C . HIS A 1 225 ? -21.848 -15.764 17.686 1.00 92.38 225 HIS A C 1
ATOM 1780 O O . HIS A 1 225 ? -22.004 -16.828 17.096 1.00 92.38 225 HIS A O 1
ATOM 1786 N N . GLY A 1 226 ? -20.696 -15.085 17.628 1.00 92.75 226 GLY A N 1
ATOM 1787 C CA . GLY A 1 226 ? -19.503 -15.532 16.904 1.00 92.75 226 GLY A CA 1
ATOM 1788 C C . GLY A 1 226 ? -19.327 -14.944 15.502 1.00 92.75 226 GLY A C 1
ATOM 1789 O O . GLY A 1 226 ? -18.318 -15.234 14.861 1.00 92.75 226 GLY A O 1
ATOM 1790 N N . ASP A 1 227 ? -20.243 -14.093 15.036 1.00 92.88 227 ASP A N 1
ATOM 1791 C CA . ASP A 1 227 ? -20.145 -13.468 13.713 1.00 92.88 227 ASP A CA 1
ATOM 1792 C C . ASP A 1 227 ? -19.079 -12.369 13.677 1.00 92.88 227 ASP A C 1
ATOM 1794 O O . ASP A 1 227 ? -18.925 -11.611 14.637 1.00 92.88 227 ASP A O 1
ATOM 1798 N N . TYR A 1 228 ? -18.399 -12.221 12.539 1.00 92.81 228 TYR A N 1
ATOM 1799 C CA . TYR A 1 228 ? -17.403 -11.171 12.316 1.00 92.81 228 TYR A CA 1
ATOM 1800 C C . TYR A 1 228 ? -17.978 -10.009 11.500 1.00 92.81 228 TYR A C 1
ATOM 1802 O O . TYR A 1 228 ? -18.513 -10.197 10.406 1.00 92.81 228 TYR A O 1
ATOM 1810 N N . ILE A 1 229 ? -17.808 -8.792 12.014 1.00 93.81 229 ILE A N 1
ATOM 1811 C CA . ILE A 1 229 ? -18.123 -7.534 11.336 1.00 93.81 229 ILE A CA 1
ATOM 1812 C C . ILE A 1 229 ? -16.811 -6.861 10.936 1.00 93.81 229 ILE A C 1
ATOM 1814 O O . ILE A 1 229 ? -16.019 -6.473 11.799 1.00 93.81 229 ILE A O 1
ATOM 1818 N N . THR A 1 230 ? -16.592 -6.713 9.632 1.00 91.69 230 THR A N 1
ATOM 1819 C CA . THR A 1 230 ? -15.401 -6.079 9.050 1.00 91.69 230 THR A CA 1
ATOM 1820 C C . THR A 1 230 ? -15.786 -4.772 8.345 1.00 91.69 230 THR A C 1
ATOM 1822 O O . THR A 1 230 ? -16.973 -4.530 8.126 1.00 91.69 230 THR A O 1
ATOM 1825 N N . PRO A 1 231 ? -14.829 -3.913 7.951 1.00 85.38 231 PRO A N 1
ATOM 1826 C CA . PRO A 1 231 ? -15.139 -2.698 7.189 1.00 85.38 231 PRO A CA 1
ATOM 1827 C C . PRO A 1 231 ? -15.886 -2.960 5.869 1.00 85.38 231 PRO A C 1
ATOM 1829 O O . PRO A 1 231 ? -16.624 -2.103 5.390 1.00 85.38 231 PRO A O 1
ATOM 1832 N N . GLN A 1 232 ? -15.706 -4.149 5.287 1.00 82.62 232 GLN A N 1
ATOM 1833 C CA . GLN A 1 232 ? -16.311 -4.563 4.021 1.00 82.62 232 GLN A CA 1
ATOM 1834 C C . GLN A 1 232 ? -17.617 -5.357 4.197 1.00 82.62 232 GLN A C 1
ATOM 1836 O O . GLN A 1 232 ? -18.312 -5.597 3.210 1.00 82.62 232 GLN A O 1
ATOM 1841 N N . SER A 1 233 ? -17.969 -5.778 5.420 1.00 79.94 233 SER A N 1
ATOM 1842 C CA . SER A 1 233 ? -19.158 -6.591 5.698 1.00 79.94 233 SER A CA 1
ATOM 1843 C C . SER A 1 233 ? -20.140 -5.884 6.637 1.00 79.94 233 SER A C 1
ATOM 1845 O O . SER A 1 233 ? -19.784 -5.063 7.480 1.00 79.94 233 SER A O 1
ATOM 1847 N N . SER A 1 234 ? -21.430 -6.190 6.492 1.00 76.44 234 SER A N 1
ATOM 1848 C CA . SER A 1 234 ? -22.449 -5.735 7.440 1.00 76.44 234 SER A CA 1
ATOM 1849 C C . SER A 1 234 ? -23.488 -6.823 7.662 1.00 76.44 234 SER A C 1
ATOM 1851 O O . SER A 1 234 ? -23.864 -7.535 6.730 1.00 76.44 234 SER A O 1
ATOM 1853 N N . LEU A 1 235 ? -23.958 -6.947 8.902 1.00 80.88 235 LEU A N 1
ATOM 1854 C CA . LEU A 1 235 ? -25.125 -7.758 9.232 1.00 80.88 235 LEU A CA 1
ATOM 1855 C C . LEU A 1 235 ? -26.363 -6.862 9.247 1.00 80.88 235 LEU A C 1
ATOM 1857 O O . LEU A 1 235 ? -26.284 -5.643 9.412 1.00 80.88 235 LEU A O 1
ATOM 1861 N N . LYS A 1 236 ? -27.548 -7.450 9.075 1.00 81.06 236 LYS A N 1
ATOM 1862 C CA . LYS A 1 236 ? -28.801 -6.688 9.034 1.00 81.06 236 LYS A CA 1
ATOM 1863 C C . LYS A 1 236 ? -28.979 -5.873 10.325 1.00 81.06 236 LYS A C 1
ATOM 1865 O O . LYS A 1 236 ? -29.299 -6.419 11.372 1.00 81.06 236 LYS A O 1
ATOM 1870 N N . GLY A 1 237 ? -28.801 -4.553 10.227 1.00 83.56 237 GLY A N 1
ATOM 1871 C CA . GLY A 1 237 ? -28.930 -3.620 11.353 1.00 83.56 237 GLY A CA 1
ATOM 1872 C C . GLY A 1 237 ? -27.645 -3.350 12.146 1.00 83.56 237 GLY A C 1
ATOM 1873 O O . GLY A 1 237 ? -27.670 -2.447 12.982 1.00 83.56 237 GLY A O 1
ATOM 1874 N N . ILE A 1 238 ? -26.538 -4.038 11.846 1.00 90.12 238 ILE A N 1
ATOM 1875 C CA . ILE A 1 238 ? -25.231 -3.881 12.499 1.00 90.12 238 ILE A CA 1
ATOM 1876 C C . ILE A 1 238 ? -24.181 -3.534 11.443 1.00 90.12 238 ILE A C 1
ATOM 1878 O O . ILE A 1 238 ? -24.009 -4.255 10.462 1.00 90.12 238 ILE A O 1
ATOM 1882 N N . LYS A 1 239 ? -23.464 -2.431 11.640 1.00 90.62 239 LYS A N 1
ATOM 1883 C CA . LYS A 1 239 ? -22.397 -2.005 10.729 1.00 90.62 239 LYS A CA 1
ATOM 1884 C C . LYS A 1 239 ? -21.187 -1.495 11.488 1.00 90.62 239 LYS A C 1
ATOM 1886 O O . LYS A 1 239 ? -21.328 -0.968 12.589 1.00 90.62 239 LYS A O 1
ATOM 1891 N N . LEU A 1 240 ? -20.031 -1.571 10.850 1.00 92.00 240 LEU A N 1
ATOM 1892 C CA . LEU A 1 240 ? -18.837 -0.871 11.289 1.00 92.00 240 LEU A CA 1
ATOM 1893 C C . LEU A 1 240 ? -18.788 0.505 10.615 1.00 92.00 240 LEU A C 1
ATOM 1895 O O . LEU A 1 240 ? -19.040 0.624 9.415 1.00 92.00 240 LEU A O 1
ATOM 1899 N N . LYS A 1 241 ? -18.523 1.560 11.384 1.00 90.06 241 LYS A N 1
ATOM 1900 C CA . LYS A 1 241 ? -18.152 2.871 10.840 1.00 90.06 241 LYS A CA 1
ATOM 1901 C C . LYS A 1 241 ? -16.808 3.249 11.443 1.00 90.06 241 LYS A C 1
ATOM 1903 O O . LYS A 1 241 ? -16.740 3.412 12.659 1.00 90.06 241 LYS A O 1
ATOM 1908 N N . GLU A 1 242 ? -15.790 3.382 10.594 1.00 88.50 242 GLU A N 1
ATOM 1909 C CA . GLU A 1 242 ? -14.389 3.518 11.017 1.00 88.50 242 GLU A CA 1
ATOM 1910 C C . GLU A 1 242 ? -14.031 2.343 11.941 1.00 88.50 242 GLU A C 1
ATOM 1912 O O . GLU A 1 242 ? -13.995 1.203 11.485 1.00 88.50 242 GLU A O 1
ATOM 1917 N N . SER A 1 243 ? -13.885 2.585 13.241 1.00 92.69 243 SER A N 1
ATOM 1918 C CA . SER A 1 243 ? -13.607 1.562 14.250 1.00 92.69 243 SER A CA 1
ATOM 1919 C C . SER A 1 243 ? -14.771 1.299 15.224 1.00 92.69 243 SER A C 1
ATOM 1921 O O . SER A 1 243 ? -14.678 0.467 16.131 1.00 92.69 243 SER A O 1
ATOM 1923 N N . THR A 1 244 ? -15.902 1.989 15.038 1.00 95.62 244 THR A N 1
ATOM 1924 C CA . THR A 1 244 ? -17.069 1.929 15.930 1.00 95.62 244 THR A CA 1
ATOM 1925 C C . THR A 1 244 ? -18.136 0.975 15.400 1.00 95.62 244 THR A C 1
ATOM 1927 O O . THR A 1 244 ? -18.680 1.172 14.306 1.00 95.62 244 THR A O 1
ATOM 1930 N N . LEU A 1 245 ? -18.498 -0.028 16.202 1.00 96.38 245 LEU A N 1
ATOM 1931 C CA . LEU A 1 245 ? -19.616 -0.922 15.916 1.00 96.38 245 LEU A CA 1
ATOM 1932 C C . LEU A 1 245 ? -20.937 -0.213 16.216 1.00 96.38 245 LEU A C 1
ATOM 1934 O O . LEU A 1 245 ? -21.176 0.231 17.338 1.00 96.38 245 LEU A O 1
ATOM 1938 N N . ILE A 1 246 ? -21.813 -0.125 15.220 1.00 95.75 246 ILE A N 1
ATOM 1939 C CA . ILE A 1 246 ? -23.103 0.552 15.325 1.00 95.75 246 ILE A CA 1
ATOM 1940 C C . ILE A 1 246 ? -24.230 -0.455 15.128 1.00 95.75 246 ILE A C 1
ATOM 1942 O O . ILE A 1 246 ? -24.388 -1.007 14.037 1.00 95.75 246 ILE A O 1
ATOM 1946 N N . ILE A 1 247 ? -25.080 -0.592 16.144 1.00 95.81 247 ILE A N 1
ATOM 1947 C CA . ILE A 1 247 ? -26.355 -1.314 16.069 1.00 95.81 247 ILE A CA 1
ATOM 1948 C C . ILE A 1 247 ? -27.458 -0.266 15.927 1.00 95.81 247 ILE A C 1
ATOM 1950 O O . ILE A 1 247 ? -27.630 0.590 16.793 1.00 95.81 247 ILE A O 1
ATOM 1954 N N . ARG A 1 248 ? -28.183 -0.271 14.801 1.00 94.12 248 ARG A N 1
ATOM 1955 C CA . ARG A 1 248 ? -29.141 0.803 14.467 1.00 94.12 248 ARG A CA 1
ATOM 1956 C C . ARG A 1 248 ? -30.356 0.840 15.392 1.00 94.12 248 ARG A C 1
ATOM 1958 O O . ARG A 1 248 ? -30.854 1.929 15.652 1.00 94.12 248 ARG A O 1
ATOM 1965 N N . ARG A 1 249 ? -30.843 -0.333 15.795 1.00 95.31 249 ARG A N 1
ATOM 1966 C CA . ARG A 1 249 ? -31.948 -0.537 16.738 1.00 95.31 249 ARG A CA 1
ATOM 1967 C C . ARG A 1 249 ? -31.643 -1.788 17.547 1.00 95.31 249 ARG A C 1
ATOM 1969 O O . ARG A 1 249 ? -31.700 -2.881 16.987 1.00 95.31 249 ARG A O 1
ATOM 1976 N N . ALA A 1 250 ? -31.278 -1.602 18.805 1.00 95.25 250 ALA A N 1
ATOM 1977 C CA . ALA A 1 250 ? -30.917 -2.678 19.710 1.00 95.25 250 ALA A CA 1
ATOM 1978 C C . ALA A 1 250 ? -32.150 -3.478 20.145 1.00 95.25 250 ALA A C 1
ATOM 1980 O O . ALA A 1 250 ? -33.223 -2.914 20.357 1.00 95.25 250 ALA A O 1
ATOM 1981 N N . ARG A 1 251 ? -31.985 -4.791 20.278 1.00 95.06 251 ARG A N 1
ATOM 1982 C CA . ARG A 1 251 ? -32.984 -5.746 20.772 1.00 95.06 251 ARG A CA 1
ATOM 1983 C C . ARG A 1 251 ? -32.395 -6.536 21.931 1.00 95.06 251 ARG A C 1
ATOM 1985 O O . ARG A 1 251 ? -31.178 -6.677 22.023 1.00 95.06 251 ARG A O 1
ATOM 1992 N N . LEU A 1 252 ? -33.248 -7.130 22.762 1.00 94.50 252 LEU A N 1
ATOM 1993 C CA . LEU A 1 252 ? -32.803 -7.951 23.897 1.00 94.50 252 LEU A CA 1
ATOM 1994 C C . LEU A 1 252 ? -31.746 -9.025 23.521 1.00 94.50 252 LEU A C 1
ATOM 1996 O O . LEU A 1 252 ? -30.740 -9.109 24.229 1.00 94.50 252 LEU A O 1
ATOM 2000 N N . PRO A 1 253 ? -31.871 -9.778 22.397 1.00 94.19 253 PRO A N 1
ATOM 2001 C CA . PRO A 1 253 ? -30.882 -10.790 21.991 1.00 94.19 253 PRO A CA 1
ATOM 2002 C C . PRO A 1 253 ? -29.542 -10.232 21.491 1.00 94.19 253 PRO A C 1
ATOM 2004 O O . PRO A 1 253 ? -28.616 -11.006 21.245 1.00 94.19 253 PRO A O 1
ATOM 2007 N N . ASP A 1 254 ? -29.444 -8.914 21.295 1.00 95.00 254 ASP A N 1
ATOM 2008 C CA . ASP A 1 254 ? -28.191 -8.266 20.914 1.00 95.00 254 ASP A CA 1
ATOM 2009 C C . ASP A 1 254 ? -27.269 -8.079 22.142 1.00 95.00 254 ASP A C 1
ATOM 2011 O O . ASP A 1 254 ? -26.097 -7.743 21.970 1.00 95.00 254 ASP A O 1
ATOM 2015 N N . SER A 1 255 ? -27.760 -8.304 23.370 1.00 97.31 255 SER A N 1
ATOM 2016 C CA . SER A 1 255 ? -26.961 -8.231 24.603 1.00 97.31 255 SER A CA 1
ATOM 2017 C C . SER A 1 255 ? -25.856 -9.289 24.642 1.00 97.31 255 SER A C 1
ATOM 2019 O O . SER A 1 255 ? -26.042 -10.425 24.207 1.00 97.31 255 SER A O 1
ATOM 2021 N N . GLY A 1 256 ? -24.710 -8.935 25.223 1.00 97.75 256 GLY A N 1
ATOM 2022 C CA . GLY A 1 256 ? -23.596 -9.856 25.429 1.00 97.75 256 GLY A CA 1
ATOM 2023 C C . GLY A 1 256 ? -22.225 -9.213 25.252 1.00 97.75 256 GLY A C 1
ATOM 2024 O O . GLY A 1 256 ? -22.084 -7.992 25.165 1.00 97.75 256 GLY A O 1
ATOM 2025 N N . TYR A 1 257 ? -21.198 -10.063 25.206 1.00 98.19 257 TYR A N 1
ATOM 2026 C CA . TYR A 1 257 ? -19.809 -9.648 25.026 1.00 98.19 257 TYR A CA 1
ATOM 2027 C C . TYR A 1 257 ? -19.442 -9.553 23.548 1.00 98.19 257 TYR A C 1
ATOM 2029 O O . TYR A 1 257 ? -19.338 -10.557 22.845 1.00 98.19 257 TYR A O 1
ATOM 2037 N N . TYR A 1 258 ? -19.181 -8.334 23.102 1.00 97.88 258 TYR A N 1
ATOM 2038 C CA . TYR A 1 258 ? -18.596 -8.051 21.803 1.00 97.88 258 TYR A CA 1
ATOM 2039 C C . TYR A 1 258 ? -17.078 -8.005 21.950 1.00 97.88 258 TYR A C 1
ATOM 2041 O O . TYR A 1 258 ? -16.556 -7.427 22.901 1.00 97.88 258 TYR A O 1
ATOM 2049 N N . THR A 1 259 ? -16.348 -8.627 21.028 1.00 98.12 259 THR A N 1
ATOM 2050 C CA . THR A 1 259 ? -14.877 -8.575 21.019 1.00 98.12 259 THR A CA 1
ATOM 2051 C C . THR A 1 259 ? -14.420 -7.612 19.937 1.00 98.12 259 THR A C 1
ATOM 2053 O O . THR A 1 259 ? -14.684 -7.867 18.766 1.00 98.12 259 THR A O 1
ATOM 2056 N N . CYS A 1 260 ? -13.728 -6.539 20.308 1.00 97.88 260 CYS A N 1
ATOM 2057 C CA . CYS A 1 260 ? -12.967 -5.752 19.346 1.00 97.88 260 CYS A CA 1
ATOM 2058 C C . CYS A 1 260 ? -11.624 -6.438 19.096 1.00 97.88 260 CYS A C 1
ATOM 2060 O O . CYS A 1 260 ? -10.958 -6.861 20.043 1.00 97.88 260 CYS A O 1
ATOM 2062 N N . ILE A 1 261 ? -11.234 -6.538 17.830 1.00 96.69 261 ILE A N 1
ATOM 2063 C CA . ILE A 1 261 ? -9.969 -7.111 17.380 1.00 96.69 261 ILE A CA 1
ATOM 2064 C C . ILE A 1 261 ? -9.307 -6.062 16.488 1.00 96.69 261 ILE A C 1
ATOM 2066 O O . ILE A 1 261 ? -9.870 -5.695 15.458 1.00 96.69 261 ILE A O 1
ATOM 2070 N N . ALA A 1 262 ? -8.133 -5.579 16.883 1.00 97.00 262 ALA A N 1
ATOM 2071 C CA . ALA A 1 262 ? -7.321 -4.668 16.084 1.00 97.00 262 ALA A CA 1
ATOM 2072 C C . ALA A 1 262 ? -6.032 -5.377 15.671 1.00 97.00 262 ALA A C 1
ATOM 2074 O O . ALA A 1 262 ? -5.352 -5.946 16.529 1.00 97.00 262 ALA A O 1
ATOM 2075 N N . GLY A 1 263 ? -5.703 -5.351 14.379 1.00 95.06 263 GLY A N 1
ATOM 2076 C CA . GLY A 1 263 ? -4.547 -6.079 13.861 1.00 95.06 263 GLY A CA 1
ATOM 2077 C C . GLY A 1 263 ? -3.756 -5.329 12.801 1.00 95.06 263 GLY A C 1
ATOM 2078 O O . GLY A 1 263 ? -4.336 -4.702 11.917 1.00 95.06 263 GLY A O 1
ATOM 2079 N N . ASN A 1 264 ? -2.430 -5.428 12.885 1.00 92.88 264 ASN A N 1
ATOM 2080 C CA . ASN A 1 264 ? -1.477 -4.991 11.865 1.00 92.88 264 ASN A CA 1
ATOM 2081 C C . ASN A 1 264 ? -0.325 -6.009 11.765 1.00 92.88 264 ASN A C 1
ATOM 2083 O O . ASN A 1 264 ? -0.082 -6.764 12.706 1.00 92.88 264 ASN A O 1
ATOM 2087 N N . SER A 1 265 ? 0.360 -6.083 10.619 1.00 82.94 265 SER A N 1
ATOM 2088 C CA . SER A 1 265 ? 1.602 -6.868 10.447 1.00 82.94 265 SER A CA 1
ATOM 2089 C C . SER A 1 265 ? 1.565 -8.316 10.983 1.00 82.94 265 SER A C 1
ATOM 2091 O O . SER A 1 265 ? 2.557 -8.832 11.497 1.00 82.94 265 SER A O 1
ATOM 2093 N N . GLY A 1 266 ? 0.406 -8.984 10.892 1.00 77.12 266 GLY A N 1
ATOM 2094 C CA . GLY A 1 266 ? 0.203 -10.362 11.362 1.00 77.12 266 GLY A CA 1
ATOM 2095 C C . GLY A 1 266 ? 0.017 -10.534 12.878 1.00 77.12 266 GLY A C 1
ATOM 2096 O O . GLY A 1 266 ? -0.056 -11.666 13.353 1.00 77.12 266 GLY A O 1
ATOM 2097 N N . GLN A 1 267 ? -0.080 -9.445 13.641 1.00 88.94 267 GLN A N 1
ATOM 2098 C CA . GLN A 1 267 ? -0.360 -9.441 15.076 1.00 88.94 267 GLN A CA 1
ATOM 2099 C C . GLN A 1 267 ? -1.751 -8.875 15.356 1.00 88.94 267 GLN A C 1
ATOM 2101 O O . GLN A 1 267 ? -2.194 -7.952 14.681 1.00 88.94 267 GLN A O 1
ATOM 2106 N N . ASN A 1 268 ? -2.416 -9.397 16.391 1.00 95.38 268 ASN A N 1
ATOM 2107 C CA . ASN A 1 268 ? -3.741 -8.949 16.814 1.00 95.38 268 ASN A CA 1
ATOM 2108 C C . ASN A 1 268 ? -3.755 -8.650 18.315 1.00 95.38 268 ASN A C 1
ATOM 2110 O O . ASN A 1 268 ? -3.220 -9.421 19.112 1.00 95.38 268 ASN A O 1
ATOM 2114 N N . VAL A 1 269 ? -4.448 -7.582 18.702 1.00 96.88 269 VAL A N 1
ATOM 2115 C CA . VAL A 1 269 ? -4.828 -7.293 20.090 1.00 96.88 269 VAL A CA 1
ATOM 2116 C C . VAL A 1 269 ? -6.343 -7.239 20.212 1.00 96.88 269 VAL A C 1
ATOM 2118 O O . VAL A 1 269 ? -7.042 -6.834 19.283 1.00 96.88 269 VAL A O 1
ATOM 2121 N N . THR A 1 270 ? -6.862 -7.670 21.360 1.00 97.31 270 THR A N 1
ATOM 2122 C CA . THR A 1 270 ? -8.307 -7.803 21.566 1.00 97.31 270 THR A CA 1
ATOM 2123 C C . THR A 1 270 ? -8.757 -7.241 22.900 1.00 97.31 270 THR A C 1
ATOM 2125 O O . THR A 1 270 ? -8.078 -7.430 23.908 1.00 97.31 270 THR A O 1
ATOM 2128 N N . VAL A 1 271 ? -9.941 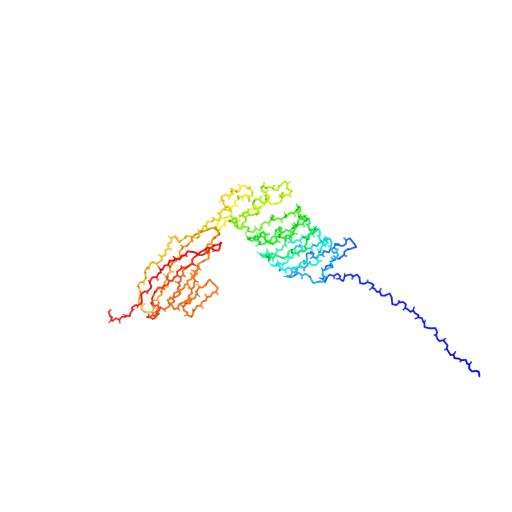-6.633 22.916 1.00 98.12 271 VAL A N 1
ATOM 2129 C CA . VAL A 1 271 ? -10.637 -6.179 24.130 1.00 98.12 271 VAL A CA 1
ATOM 2130 C C . VAL A 1 271 ? -12.119 -6.535 24.054 1.00 98.12 271 VAL A C 1
ATOM 2132 O O . VAL A 1 271 ? -12.671 -6.710 22.965 1.00 98.12 271 VAL A O 1
ATOM 2135 N N . TRP A 1 272 ? -12.769 -6.653 25.210 1.00 98.06 272 TRP A N 1
ATOM 2136 C CA . TRP A 1 272 ? -14.193 -6.970 25.301 1.00 98.06 272 TRP A CA 1
ATOM 2137 C C . TRP A 1 272 ? -15.022 -5.747 25.679 1.00 98.06 272 TRP A C 1
ATOM 2139 O O . TRP A 1 272 ? -14.644 -4.974 26.553 1.00 98.06 272 TRP A O 1
ATOM 2149 N N . SER A 1 273 ? -16.194 -5.639 25.062 1.00 98.31 273 SER A N 1
ATOM 2150 C CA . SER A 1 273 ? -17.219 -4.643 25.355 1.00 98.31 273 SER A CA 1
ATOM 2151 C C . SER A 1 273 ? -18.513 -5.358 25.711 1.00 98.31 273 SER A C 1
ATOM 2153 O O . SER A 1 273 ? -19.004 -6.170 24.927 1.00 98.31 273 SER A O 1
ATOM 2155 N N . TYR A 1 274 ? -19.085 -5.065 26.875 1.00 98.44 274 TYR A N 1
ATOM 2156 C CA . TYR A 1 274 ? -20.371 -5.635 27.269 1.00 98.44 274 TYR A CA 1
ATOM 2157 C C . TYR A 1 274 ? -21.523 -4.710 26.872 1.00 98.44 274 TYR A C 1
ATOM 2159 O O . TYR A 1 274 ? -21.582 -3.566 27.325 1.00 98.44 274 TYR A O 1
ATOM 2167 N N . LEU A 1 275 ? -22.445 -5.207 26.050 1.00 98.38 275 LEU A N 1
ATOM 2168 C CA . LEU A 1 275 ? -23.697 -4.526 25.730 1.00 98.38 275 LEU A CA 1
ATOM 2169 C C . LEU A 1 275 ? -24.831 -5.137 26.549 1.00 98.38 275 LEU A C 1
ATOM 2171 O O . LEU A 1 275 ? -25.043 -6.349 26.511 1.00 98.38 275 LEU A O 1
ATOM 2175 N N . ASN A 1 276 ? -25.583 -4.287 27.235 1.00 97.94 276 ASN A N 1
ATOM 2176 C CA . ASN A 1 276 ? -26.779 -4.663 27.966 1.00 97.94 276 ASN A CA 1
ATOM 2177 C C . ASN A 1 276 ? -27.983 -3.915 27.392 1.00 97.94 276 ASN A C 1
ATOM 2179 O O . ASN A 1 276 ? -27.995 -2.683 27.382 1.00 97.94 276 ASN A O 1
ATOM 2183 N N . VAL A 1 277 ? -28.982 -4.654 26.916 1.00 97.25 277 VAL A N 1
ATOM 2184 C CA . VAL A 1 277 ? -30.227 -4.090 26.393 1.00 97.25 277 VAL A CA 1
ATOM 2185 C C . VAL A 1 277 ? -31.365 -4.459 27.333 1.00 97.25 277 VAL A C 1
ATOM 2187 O O . VAL A 1 277 ? -31.619 -5.640 27.568 1.00 97.25 277 VAL A O 1
ATOM 2190 N N . THR A 1 278 ? -32.062 -3.454 27.853 1.00 95.94 278 THR A N 1
ATOM 2191 C CA . THR A 1 278 ? -33.188 -3.621 28.783 1.00 95.94 278 THR A CA 1
ATOM 2192 C C . THR A 1 278 ? -34.502 -3.147 28.164 1.00 95.94 278 THR A C 1
ATOM 2194 O O . THR A 1 278 ? -34.523 -2.233 27.343 1.00 95.94 278 THR A O 1
ATOM 2197 N N . SER A 1 279 ? -35.625 -3.753 28.549 1.00 92.81 279 SER A N 1
ATOM 2198 C CA . SER A 1 279 ? -36.972 -3.321 28.149 1.00 92.81 279 SER A CA 1
ATOM 2199 C C . SER A 1 279 ? -37.626 -2.473 29.243 1.00 92.81 279 SER A C 1
ATOM 2201 O O . SER A 1 279 ? -37.301 -2.614 30.420 1.00 92.81 279 SER A O 1
ATOM 2203 N N . TRP A 1 280 ? -38.590 -1.623 28.885 1.00 78.56 280 TRP A N 1
ATOM 2204 C CA . TRP A 1 280 ? -39.394 -0.894 29.871 1.00 78.56 280 TRP A CA 1
ATOM 2205 C C . TRP A 1 280 ? -40.236 -1.882 30.695 1.00 78.56 280 TRP A C 1
ATOM 2207 O O . TRP A 1 280 ? -41.145 -2.498 30.143 1.00 78.56 280 TRP A O 1
ATOM 2217 N N . GLY A 1 281 ? -39.944 -2.036 31.993 1.00 65.56 281 GLY A N 1
ATOM 2218 C CA . GLY A 1 281 ? -40.818 -2.767 32.925 1.00 65.56 281 GLY A CA 1
ATOM 2219 C C . GLY A 1 281 ? -40.193 -3.837 33.829 1.00 65.56 281 GLY A C 1
ATOM 2220 O O . GLY A 1 281 ? -40.968 -4.561 34.444 1.00 65.56 281 GLY A O 1
ATOM 2221 N N . ASN A 1 282 ? -38.862 -3.936 33.941 1.00 48.62 282 ASN A N 1
ATOM 2222 C CA . ASN A 1 282 ? -38.178 -4.773 34.943 1.00 48.62 282 ASN A CA 1
ATOM 2223 C C . ASN A 1 282 ? -37.207 -3.949 35.785 1.00 48.62 282 ASN A C 1
ATOM 2225 O O . ASN A 1 282 ? -36.478 -3.133 35.177 1.00 48.62 282 ASN A O 1
#

Organism: Branchiostoma floridae (NCBI:txid7739)

Radius of gyration: 28.74 Å; chains: 1; bounding box: 66×60×114 Å

InterPro domains:
  IPR000372 Leucine-rich repeat N-terminal domain [SM00013] (22-55)
  IPR000483 Cysteine-rich flanking region, C-terminal [SM00082] (134-186)
  IPR001611 Leucine-rich repeat [PF13855] (75-134)
  IPR001611 Leucine-rich repeat [PS51450] (100-121)
  IPR003591 Leucine-rich repeat, typical subtype [SM00369] (54-73)
  IPR003591 Leucine-rich repeat, typical subtype [SM00369] (74-97)
  IPR003591 Leucine-rich repeat, typical subtype [SM00369] (98-121)
  IPR003598 Immunoglobulin subtype 2 [SM00408] (200-267)
  IPR003599 Immunoglobulin domain subtype [SM00409] (194-278)
  IPR007110 Immunoglobulin-like domain [PS50835] (188-270)
  IPR013098 Immunoglobulin I-set [PF07679] (188-276)
  IPR013783 Immunoglobulin-like fold [G3DSA:2.60.40.10] (198-279)
  IPR032675 Leucine-rich repeat domain superfamily [G3DSA:3.80.10.10] (22-193)
  IPR036179 Immunoglobulin-like domain superfamily [SSF48726] (186-277)
  IPR050541 Leucine-rich repeat and transmembrane domain-containing protein [PTHR24369] (56-272)

pLDDT: mean 86.59, std 16.24, range [29.64, 98.62]

Foldseek 3Di:
DDDDDDDDDPPPPPPPPPDPQPQFPCWDADPVLAIANAPVQDQDDTPRRPLQHQEYHHEQHAHAEQEACNNQSNLNHQYYAHYQYAHQYYDQNSCPNVLNHAEYHDANYQHQADAPSNCPNVPNHQYYAHYHDHQHAQFLRCLVVQVCVVPDPGPNVRLQRHFYHDPPDGDPDRSNRDDSVRNDWFWKDWPDWAAEDEEEFFDKDKTATDIQITVRWFKWKAAPVGDIAGQVDADDQWHDDRRIIIRNGDDQVSFDWMKIWTGDPPDIDIDIYGYHYHYPDD

Secondary structure (DSSP, 8-state):
----------------------PPTT-EE-TTSEEE-TTS--SSPPS---TT-SEEE--SS---EE-TTTTTT-TT--EEE--SS---EE-TTTTTT-TT--EEE--SS--S---GGGGTT-TT--EEE--SS--B--SGGGHHHHHHHHH--S--TTGGG-EEEPSSSEEEEETTTS-GGGGS-EEEEEEEE-SEEEEETTPPEEE-EEEEEESPPEEEEE-TTS-EE-TT-EETTEEEETTEEEESS--GGG-EEEEEEEEETTEEEEEEEEEEEE-TT-